Protein AF-A0A4Q5ABS6-F1 (afdb_monomer)

Secondary structure (DSSP, 8-state):
------------------B--------S--S----S-S-SEEEEEEEEEEEE-TTS-EEEEEEEEEEE---SS-EEEEEEEEEEETTTB----S-EEEETTT-PBPEE-SSPPPGGGS-HHHIIIIITTEEEEEE-SS-SSSPEE--TTTSPPPPPPTTSPPPEEEEEEEEEEEEES-BS--EEEEEE-

Nearest PDB structures (foldseek):
  7cxv-assembly1_B-2  TM=5.947E-01  e=3.940E+00  Saccharothrix mutabilis subsp. capreolus
  5nan-assembly1_B  TM=3.229E-01  e=3.729E+00  Homo sapiens
  7uwn-assembly1_F  TM=2.249E-01  e=1.727E+00  Homo sapiens

pLDDT: mean 77.0, std 21.54, range [27.59, 98.25]

Radius of gyration: 18.97 Å; Cα contacts (8 Å, |Δi|>4): 354; chains: 1; bounding box: 60×45×50 Å

Sequence (189 aa):
MGSQRTVRAIAVSLVITAVTAAAVLFLGFDRHAAGDGGAQVSYNTVDMRAQMLKNGDLRVTQTFDYRLRPRGTPWRQMFQQYTLSFDRVTNISDISIKDLTTGRVYTQDTTVHSPGGYGDYGWNSECAGRWYIADITRSQTAPEPYDAELDALTPTAVGEPKQTKDVEIGWNIPSTASASSMRFELSMT

Mean predicted aligned error: 10.12 Å

Structure (mmCIF, N/CA/C/O backbone):
data_AF-A0A4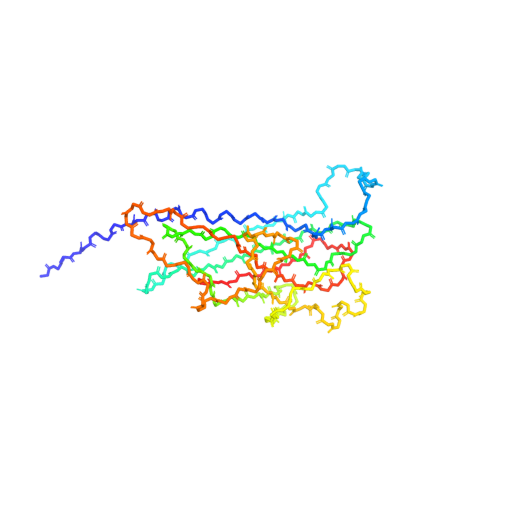Q5ABS6-F1
#
_entry.id   AF-A0A4Q5ABS6-F1
#
loop_
_atom_site.group_PDB
_atom_site.id
_atom_site.type_symbol
_atom_site.label_atom_id
_atom_site.label_alt_id
_atom_site.label_comp_id
_atom_site.label_asym_id
_atom_site.label_entity_id
_atom_site.label_seq_id
_atom_site.pdbx_PDB_ins_code
_atom_site.Cartn_x
_atom_site.Cartn_y
_atom_site.Cartn_z
_atom_site.occupancy
_atom_site.B_iso_or_equiv
_atom_site.auth_seq_id
_atom_site.auth_comp_id
_atom_site.auth_asym_id
_atom_site.auth_atom_id
_atom_site.pdbx_PDB_model_num
ATOM 1 N N . MET A 1 1 ? -41.768 -22.558 21.112 1.00 34.94 1 MET A N 1
ATOM 2 C CA . MET A 1 1 ? -41.162 -22.419 19.766 1.00 34.94 1 MET A CA 1
ATOM 3 C C . MET A 1 1 ? -41.658 -21.107 19.184 1.00 34.94 1 MET A C 1
ATOM 5 O O . MET A 1 1 ? -42.858 -20.932 19.146 1.00 34.94 1 MET A O 1
ATOM 9 N N . GLY A 1 2 ? -40.890 -20.105 18.790 1.00 33.16 2 GLY A N 1
ATOM 10 C CA . GLY A 1 2 ? -39.460 -19.843 18.771 1.00 33.16 2 GLY A CA 1
ATOM 11 C C . GLY A 1 2 ? -39.362 -18.410 18.241 1.00 33.16 2 GLY A C 1
ATOM 12 O O . GLY A 1 2 ? -39.814 -18.139 17.135 1.00 33.16 2 GLY A O 1
ATOM 13 N N . SER A 1 3 ? -38.887 -17.487 19.077 1.00 37.25 3 SER A N 1
ATOM 14 C CA . SER A 1 3 ? -38.702 -16.073 18.742 1.00 37.25 3 SER A CA 1
ATOM 15 C C . SER A 1 3 ? -37.699 -15.950 17.593 1.00 37.25 3 SER A C 1
ATOM 17 O O . SER A 1 3 ? -36.499 -16.132 17.801 1.00 37.25 3 SER A O 1
ATOM 19 N N . GLN A 1 4 ? -38.168 -15.668 16.376 1.00 35.34 4 GLN A N 1
ATOM 20 C CA . GLN A 1 4 ? -37.281 -15.182 15.325 1.00 35.34 4 GLN A CA 1
ATOM 21 C C . GLN A 1 4 ? -37.094 -13.687 15.531 1.00 35.34 4 GLN A C 1
ATOM 23 O O . GLN A 1 4 ? -37.881 -12.847 15.105 1.00 35.34 4 GLN A O 1
ATOM 28 N N . ARG A 1 5 ? -36.031 -13.404 16.281 1.00 34.03 5 ARG A N 1
ATOM 29 C CA . ARG A 1 5 ? -35.393 -12.105 16.420 1.00 34.03 5 ARG A CA 1
ATOM 30 C C . ARG A 1 5 ? -35.237 -11.473 15.040 1.00 34.03 5 ARG A C 1
ATOM 32 O O . ARG A 1 5 ? -34.406 -11.904 14.246 1.00 34.03 5 ARG A O 1
ATOM 39 N N . THR A 1 6 ? -36.006 -10.424 14.795 1.00 35.88 6 THR A N 1
ATOM 40 C CA . THR A 1 6 ? -35.745 -9.436 13.753 1.00 35.88 6 THR A CA 1
ATOM 41 C C . THR A 1 6 ? -34.386 -8.805 14.053 1.00 35.88 6 THR A C 1
ATOM 43 O O . THR A 1 6 ? -34.279 -7.874 14.851 1.00 35.88 6 THR A O 1
ATOM 46 N N . VAL A 1 7 ? -33.315 -9.360 13.485 1.00 37.38 7 VAL A N 1
ATOM 47 C CA . VAL A 1 7 ? -31.989 -8.743 13.540 1.00 37.38 7 VAL A CA 1
ATOM 48 C C . VAL A 1 7 ? -32.057 -7.523 12.634 1.00 37.38 7 VAL A C 1
ATOM 50 O O . VAL A 1 7 ? -32.110 -7.629 11.412 1.00 37.38 7 VAL A O 1
ATOM 53 N N . ARG A 1 8 ? -32.148 -6.355 13.270 1.00 29.75 8 ARG A N 1
ATOM 54 C CA . ARG A 1 8 ? -32.030 -5.048 12.632 1.00 29.75 8 ARG A CA 1
ATOM 55 C C . ARG A 1 8 ? -30.716 -5.024 11.852 1.00 29.75 8 ARG A C 1
ATOM 57 O O . ARG A 1 8 ? -29.648 -5.066 12.456 1.00 29.75 8 ARG A O 1
ATOM 64 N N . ALA A 1 9 ? -30.803 -4.962 10.528 1.00 30.25 9 ALA A N 1
ATOM 65 C CA . ALA A 1 9 ? -29.673 -4.610 9.686 1.00 30.25 9 ALA A CA 1
ATOM 66 C C . ALA A 1 9 ? -29.314 -3.151 9.994 1.00 30.25 9 ALA A C 1
ATOM 68 O O . ALA A 1 9 ? -29.968 -2.223 9.521 1.00 30.25 9 ALA A O 1
ATOM 69 N N . ILE A 1 10 ? -28.325 -2.944 10.862 1.00 37.56 10 ILE A N 1
ATOM 70 C CA . ILE A 1 10 ? -27.687 -1.641 11.006 1.00 37.56 10 ILE A CA 1
ATOM 71 C C . ILE A 1 10 ? -26.809 -1.495 9.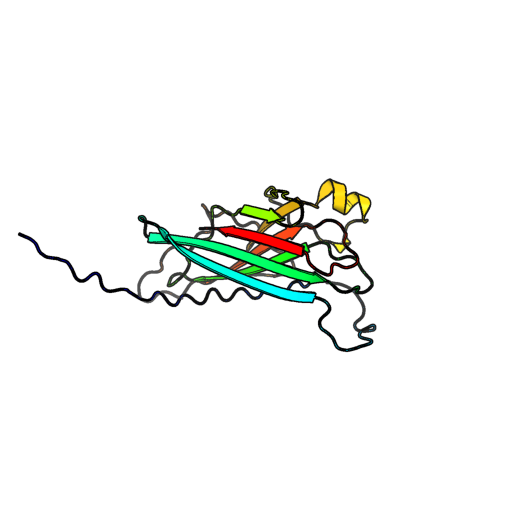768 1.00 37.56 10 ILE A C 1
ATOM 73 O O . ILE A 1 10 ? -25.782 -2.158 9.641 1.00 37.56 10 ILE A O 1
ATOM 77 N N . ALA A 1 11 ? -27.258 -0.671 8.823 1.00 32.31 11 ALA A N 1
ATOM 78 C CA . ALA A 1 11 ? -26.429 -0.206 7.727 1.00 32.31 11 ALA A CA 1
ATOM 79 C C . ALA A 1 11 ? -25.305 0.648 8.329 1.00 32.31 11 ALA A C 1
ATOM 81 O O . ALA A 1 11 ? -25.482 1.837 8.584 1.00 32.31 11 ALA A O 1
ATOM 82 N N . VAL A 1 12 ? -24.161 0.028 8.616 1.00 35.81 12 VAL A N 1
ATOM 83 C CA . VAL A 1 12 ? -22.932 0.755 8.930 1.00 35.81 12 VAL A CA 1
ATOM 84 C C . VAL A 1 12 ? -22.439 1.346 7.611 1.00 35.81 12 VAL A C 1
ATOM 86 O O . VAL A 1 12 ? -21.693 0.723 6.863 1.00 35.81 12 VAL A O 1
ATOM 89 N N . SER A 1 13 ? -22.922 2.541 7.277 1.00 33.06 13 SER A N 1
ATOM 90 C CA . SER A 1 13 ? -22.386 3.352 6.188 1.00 33.06 13 SER A CA 1
ATOM 91 C C . SER A 1 13 ? -21.067 3.970 6.650 1.00 33.06 13 SER A C 1
ATOM 93 O O . SER A 1 13 ? -21.015 5.141 7.028 1.00 33.06 13 SER A O 1
ATOM 95 N N . LEU A 1 14 ? -20.008 3.162 6.685 1.00 42.59 14 LEU A N 1
ATOM 96 C CA . LEU A 1 14 ? -18.651 3.650 6.888 1.00 42.59 14 LEU A CA 1
ATOM 97 C C . LEU A 1 14 ? -18.083 3.995 5.515 1.00 42.59 14 LEU A C 1
ATOM 99 O O . LEU A 1 14 ? -17.738 3.123 4.720 1.00 42.59 14 LEU A O 1
ATOM 103 N N . VAL A 1 15 ? -18.038 5.292 5.221 1.00 41.53 15 VAL A N 1
ATOM 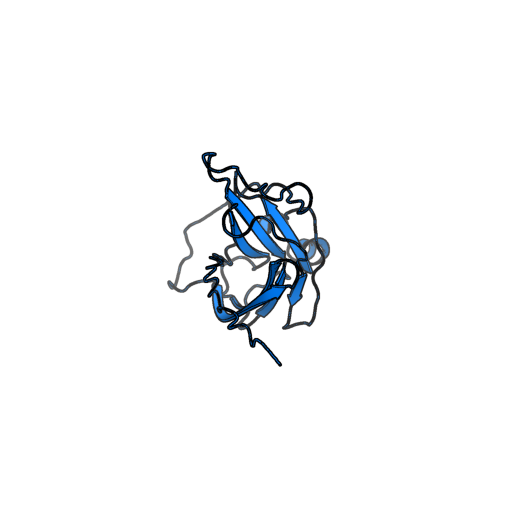104 C CA . VAL A 1 15 ? -17.227 5.799 4.118 1.00 41.53 15 VAL A CA 1
ATOM 105 C C . VAL A 1 15 ? -15.789 5.738 4.611 1.00 41.53 15 VAL A C 1
ATOM 107 O O . VAL A 1 15 ? -15.321 6.646 5.296 1.00 41.53 15 VAL A O 1
ATOM 110 N N . ILE A 1 16 ? -15.106 4.633 4.320 1.00 45.41 16 ILE A N 1
ATOM 111 C CA . ILE A 1 16 ? -13.650 4.647 4.283 1.00 45.41 16 ILE A CA 1
ATOM 112 C C . ILE A 1 16 ? -13.305 5.544 3.096 1.00 45.41 16 ILE A C 1
ATOM 114 O O . ILE A 1 16 ? -13.377 5.120 1.943 1.00 45.41 16 ILE A O 1
ATOM 118 N N . THR A 1 17 ? -13.028 6.819 3.365 1.00 39.69 17 THR A N 1
ATOM 119 C CA . THR A 1 17 ? -12.523 7.728 2.338 1.00 39.69 17 THR A CA 1
ATOM 120 C C . THR A 1 17 ? -11.061 7.377 2.113 1.00 39.69 17 THR A C 1
ATOM 122 O O . THR A 1 17 ? -10.170 7.998 2.679 1.00 39.69 17 THR A O 1
ATOM 125 N N . ALA A 1 18 ? -10.820 6.346 1.311 1.00 42.56 18 ALA A N 1
ATOM 126 C CA . ALA A 1 18 ? -9.502 6.085 0.771 1.00 42.56 18 ALA A CA 1
ATOM 127 C C . ALA A 1 18 ? -9.229 7.168 -0.281 1.00 42.56 18 ALA A C 1
ATOM 129 O O . ALA A 1 18 ? -9.785 7.134 -1.382 1.00 42.56 18 ALA A O 1
ATOM 130 N N . VAL A 1 19 ? -8.423 8.177 0.056 1.00 42.28 19 VAL A N 1
ATOM 131 C CA . VAL A 1 19 ? -7.893 9.083 -0.968 1.00 42.28 19 VAL A CA 1
ATOM 132 C C . VAL A 1 19 ? -6.809 8.306 -1.694 1.00 42.28 19 VAL A C 1
ATOM 134 O O . VAL A 1 19 ? -5.656 8.272 -1.271 1.00 42.28 19 VAL A O 1
ATOM 137 N N . THR A 1 20 ? -7.189 7.636 -2.781 1.00 39.53 20 THR A N 1
ATOM 138 C CA . THR A 1 20 ? -6.215 6.928 -3.605 1.00 39.53 20 THR A CA 1
ATOM 139 C C . THR A 1 20 ? -5.501 7.926 -4.494 1.00 39.53 20 THR A C 1
ATOM 141 O O . THR A 1 20 ? -5.872 8.177 -5.639 1.00 39.53 20 THR A O 1
ATOM 144 N N . ALA A 1 21 ? -4.463 8.533 -3.941 1.00 38.34 21 ALA A N 1
ATOM 145 C CA . ALA A 1 21 ? -3.477 9.231 -4.727 1.00 38.34 21 ALA A CA 1
ATOM 146 C C . ALA A 1 21 ? -2.368 8.227 -5.039 1.00 38.34 21 ALA A C 1
ATOM 148 O O . ALA A 1 21 ? -1.487 7.972 -4.232 1.00 38.34 21 ALA A O 1
ATOM 149 N N . ALA A 1 22 ? -2.364 7.661 -6.241 1.00 39.69 22 ALA A N 1
ATOM 150 C CA . ALA A 1 22 ? -1.119 7.134 -6.784 1.00 39.69 22 ALA A CA 1
ATOM 151 C C . ALA A 1 22 ? -0.240 8.328 -7.192 1.00 39.69 22 ALA A C 1
ATOM 153 O O . ALA A 1 22 ? -0.081 8.659 -8.362 1.00 39.69 22 ALA A O 1
ATOM 154 N N . ALA A 1 23 ? 0.259 9.058 -6.205 1.00 37.81 23 ALA A N 1
ATOM 155 C CA . ALA A 1 23 ? 1.061 10.245 -6.409 1.00 37.81 23 ALA A CA 1
ATOM 156 C C . ALA A 1 23 ? 2.341 10.054 -5.624 1.00 37.81 23 ALA A C 1
ATOM 158 O O . ALA A 1 23 ? 2.350 10.232 -4.419 1.00 37.81 23 ALA A O 1
ATOM 159 N N . VAL A 1 24 ? 3.433 9.702 -6.301 1.00 38.06 24 VAL A N 1
ATOM 160 C CA . VAL A 1 24 ? 4.759 9.804 -5.684 1.00 38.06 24 VAL A CA 1
ATOM 161 C C . VAL A 1 24 ? 4.865 11.171 -5.020 1.00 38.06 24 VAL A C 1
ATOM 163 O O . VAL A 1 24 ? 4.698 12.185 -5.703 1.00 38.06 24 VAL A O 1
ATOM 166 N N . LEU A 1 25 ? 5.125 11.172 -3.711 1.00 35.66 25 LEU A N 1
ATOM 167 C CA . LEU A 1 25 ? 5.588 12.329 -2.957 1.00 35.66 25 LEU 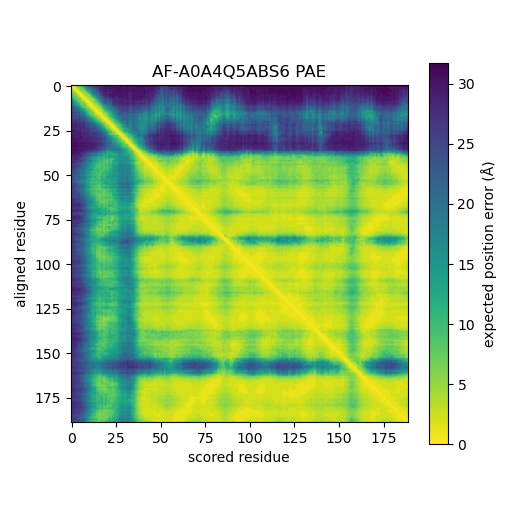A CA 1
ATOM 168 C C . LEU A 1 25 ? 6.897 12.804 -3.602 1.00 35.66 25 LEU A C 1
ATOM 170 O O . LEU A 1 25 ? 7.997 12.432 -3.206 1.00 35.66 25 LEU A O 1
ATOM 174 N N . PHE A 1 26 ? 6.777 13.588 -4.670 1.00 38.31 26 PHE A N 1
ATOM 175 C CA . PHE A 1 26 ? 7.873 14.353 -5.232 1.00 38.31 26 PHE A CA 1
ATOM 176 C C . PHE A 1 26 ? 8.010 15.617 -4.396 1.00 38.31 26 PHE A C 1
ATOM 178 O O . PHE A 1 26 ? 7.409 16.652 -4.679 1.00 38.31 26 PHE A O 1
ATOM 185 N N . LEU A 1 27 ? 8.837 15.535 -3.360 1.00 35.19 27 LEU A N 1
ATOM 186 C CA . LEU A 1 27 ? 9.559 16.706 -2.894 1.00 35.19 27 LEU A CA 1
ATOM 187 C C . LEU A 1 27 ? 10.775 16.886 -3.806 1.00 35.19 27 LEU A C 1
ATOM 189 O O . LEU A 1 27 ? 11.815 16.272 -3.588 1.00 35.19 27 LEU A O 1
ATOM 193 N N . GLY A 1 28 ? 10.628 17.708 -4.845 1.00 30.05 28 GLY A N 1
ATOM 194 C CA . GLY A 1 28 ? 11.762 18.196 -5.629 1.00 30.05 28 GLY A CA 1
ATOM 195 C C . GLY A 1 28 ? 11.538 18.211 -7.139 1.00 30.05 28 GLY A C 1
ATOM 196 O O . GLY A 1 28 ? 11.606 17.175 -7.786 1.00 30.05 28 GLY A O 1
ATOM 197 N N . PHE A 1 29 ? 11.402 19.434 -7.655 1.00 28.88 29 PHE A N 1
ATOM 198 C CA . PHE A 1 29 ? 11.649 19.895 -9.027 1.00 28.88 29 PHE A CA 1
ATOM 199 C C . PHE A 1 29 ? 10.562 19.745 -10.115 1.00 28.88 29 PHE A C 1
ATOM 201 O O . PHE A 1 29 ? 10.134 18.670 -10.515 1.00 28.88 29 PHE A O 1
ATOM 208 N N . ASP A 1 30 ? 10.202 20.939 -10.603 1.00 27.59 30 ASP A N 1
ATOM 209 C CA . ASP A 1 30 ? 9.643 21.345 -11.892 1.00 27.59 30 ASP A CA 1
ATOM 210 C C . ASP A 1 30 ? 8.215 20.953 -12.299 1.00 27.59 30 ASP A C 1
ATOM 212 O O . ASP A 1 30 ? 7.927 19.981 -12.993 1.00 27.59 30 ASP A O 1
ATOM 216 N N . ARG A 1 31 ? 7.323 21.912 -12.019 1.00 35.19 31 ARG A N 1
ATOM 217 C CA . ARG A 1 31 ? 6.006 22.157 -12.631 1.00 35.19 31 ARG A CA 1
ATOM 218 C C . ARG A 1 31 ? 6.070 22.480 -14.143 1.00 35.19 31 ARG A C 1
ATOM 220 O O . ARG A 1 31 ? 5.262 23.262 -14.641 1.00 35.19 31 ARG A O 1
ATOM 227 N N . HIS A 1 32 ? 6.992 21.888 -14.898 1.00 33.28 32 HIS A N 1
ATOM 228 C CA . HIS A 1 32 ? 7.217 22.217 -16.309 1.00 33.28 32 HIS A CA 1
ATOM 229 C C . HIS A 1 32 ? 7.340 20.975 -17.202 1.00 33.28 32 HIS A C 1
ATOM 231 O O . HIS A 1 32 ? 8.308 20.835 -17.933 1.00 33.28 32 HIS A O 1
ATOM 237 N N . ALA A 1 33 ? 6.345 20.081 -17.177 1.00 36.09 33 ALA A N 1
ATOM 238 C CA . ALA A 1 33 ? 6.083 19.138 -18.277 1.00 36.09 33 ALA A CA 1
ATOM 239 C C . ALA A 1 33 ? 4.679 18.502 -18.177 1.00 36.09 33 ALA A C 1
ATOM 241 O O . ALA A 1 33 ? 4.528 17.285 -18.235 1.00 36.09 33 ALA A O 1
ATOM 242 N N . ALA A 1 34 ? 3.628 19.309 -18.016 1.00 40.53 34 ALA A N 1
ATOM 243 C CA . ALA A 1 34 ? 2.260 18.860 -18.290 1.00 40.53 34 ALA A CA 1
ATOM 244 C C . ALA A 1 34 ? 1.887 19.265 -19.725 1.00 40.53 34 ALA A C 1
ATOM 246 O O . ALA A 1 34 ? 1.108 20.189 -19.944 1.00 40.53 34 ALA A O 1
ATOM 247 N N . GLY A 1 35 ? 2.516 18.613 -20.706 1.00 39.47 35 GLY A N 1
ATOM 248 C CA . GLY A 1 35 ? 2.003 18.566 -22.074 1.00 39.47 35 GLY A CA 1
ATOM 249 C C . GLY A 1 35 ? 0.938 17.472 -22.145 1.00 39.47 35 GLY A C 1
ATOM 250 O O . GLY A 1 35 ? 1.246 16.324 -21.840 1.00 39.47 35 GLY A O 1
ATOM 251 N N . ASP A 1 36 ? -0.286 17.859 -22.505 1.00 47.16 36 ASP A N 1
ATOM 252 C CA . ASP A 1 36 ? -1.543 17.091 -22.526 1.00 47.16 36 ASP A CA 1
ATOM 253 C C . ASP A 1 36 ? -2.139 16.731 -21.149 1.00 47.16 36 ASP A C 1
ATOM 255 O O . ASP A 1 36 ? -1.758 15.771 -20.483 1.00 47.16 36 ASP A O 1
ATOM 259 N N . GLY A 1 37 ? -3.140 17.523 -20.741 1.00 49.72 37 GLY A N 1
ATOM 260 C CA . GLY A 1 37 ? -3.793 17.563 -19.422 1.00 49.72 37 GLY A CA 1
ATOM 261 C C . GLY A 1 37 ? -4.632 16.346 -19.002 1.00 49.72 37 GLY A C 1
ATOM 262 O O . GLY A 1 37 ? -5.749 16.512 -18.519 1.00 49.72 37 GLY A O 1
ATOM 263 N N . GLY A 1 38 ? -4.117 15.126 -19.165 1.00 53.53 38 GLY A N 1
ATOM 264 C CA . GLY A 1 38 ? -4.693 13.905 -18.594 1.00 53.53 38 GLY A CA 1
ATOM 265 C C . GLY A 1 38 ? -4.032 13.504 -17.271 1.00 53.53 38 GLY A C 1
ATOM 266 O O . GLY A 1 38 ? -2.844 13.743 -17.065 1.00 53.53 38 GLY A O 1
ATOM 267 N N . ALA A 1 39 ? -4.781 12.839 -16.384 1.00 59.56 39 ALA A N 1
ATOM 268 C CA . ALA A 1 39 ? -4.214 12.266 -15.165 1.00 59.56 39 ALA A CA 1
ATOM 269 C C . ALA A 1 39 ? -3.115 11.241 -15.514 1.00 59.56 39 ALA A C 1
ATOM 271 O O . ALA A 1 39 ? -3.316 10.346 -16.341 1.00 59.56 39 ALA A O 1
ATOM 272 N N . GLN A 1 40 ? -1.938 11.388 -14.900 1.00 71.81 40 GLN A N 1
ATOM 273 C CA . GLN A 1 40 ? -0.790 10.502 -15.134 1.00 71.81 40 GLN A CA 1
ATOM 274 C C . GLN A 1 40 ? -1.015 9.102 -14.538 1.00 71.81 40 GLN A C 1
ATOM 276 O O . GLN A 1 40 ? -0.470 8.123 -15.042 1.00 71.81 40 GLN A O 1
ATOM 281 N N . VAL A 1 41 ? -1.876 9.000 -13.525 1.00 75.88 41 VAL A N 1
ATOM 282 C CA . VAL A 1 41 ? -2.423 7.749 -12.998 1.00 75.88 41 VAL A CA 1
ATOM 283 C C . VAL A 1 41 ? -3.946 7.775 -13.069 1.00 75.88 41 VAL A C 1
ATOM 285 O O . VAL A 1 41 ? -4.572 8.819 -12.904 1.00 75.88 41 VAL A O 1
ATOM 288 N N . SER A 1 42 ? -4.548 6.620 -13.318 1.00 77.88 42 SER A N 1
ATOM 289 C CA . SER A 1 42 ? -5.998 6.430 -13.299 1.00 77.88 42 SER A CA 1
ATOM 290 C C . SER A 1 42 ? -6.336 5.003 -12.877 1.00 77.88 42 SER A C 1
ATOM 292 O O . SER A 1 42 ? -5.467 4.131 -12.913 1.00 77.88 42 SER A O 1
ATOM 294 N N . TYR A 1 43 ? -7.590 4.764 -12.501 1.00 78.25 43 TYR A N 1
ATOM 295 C CA . TYR A 1 43 ? -8.111 3.425 -12.230 1.00 78.25 43 TYR A CA 1
ATOM 296 C C . TYR A 1 43 ? -8.928 2.960 -13.423 1.00 78.25 43 TYR A C 1
ATOM 298 O O . TYR A 1 43 ? -9.805 3.689 -13.887 1.00 78.25 43 TYR A O 1
ATOM 306 N N . ASN A 1 44 ? -8.670 1.744 -13.891 1.00 79.94 44 ASN A N 1
ATOM 307 C CA . ASN A 1 44 ? -9.604 1.057 -14.772 1.00 79.94 44 ASN A CA 1
ATOM 308 C C . ASN A 1 44 ? -10.812 0.577 -13.954 1.00 79.94 44 ASN A C 1
ATOM 310 O O . ASN A 1 44 ? -11.952 0.756 -14.376 1.00 79.94 44 ASN A O 1
ATOM 314 N N . THR A 1 45 ? -10.561 0.011 -12.767 1.00 79.50 45 THR A N 1
ATOM 315 C CA . THR A 1 45 ? -11.590 -0.464 -11.833 1.00 79.50 45 THR A CA 1
ATOM 316 C C . THR A 1 45 ? -11.138 -0.310 -10.381 1.00 79.50 45 THR A C 1
ATOM 318 O O . THR A 1 45 ? -9.947 -0.409 -10.072 1.00 79.50 45 THR A O 1
ATOM 321 N N . VAL A 1 46 ? -12.107 -0.121 -9.485 1.00 84.31 46 VAL A N 1
ATOM 322 C CA . VAL A 1 46 ? -11.929 -0.212 -8.032 1.00 84.31 46 VAL A CA 1
ATOM 323 C C . VAL A 1 46 ? -13.094 -1.019 -7.472 1.00 84.31 46 VAL A C 1
ATOM 325 O O . VAL A 1 46 ? -14.245 -0.624 -7.638 1.00 84.31 46 VAL A O 1
ATOM 328 N N . ASP A 1 47 ? -12.789 -2.131 -6.810 1.00 83.50 47 ASP A N 1
ATOM 329 C CA . ASP A 1 47 ? -13.764 -2.978 -6.125 1.00 83.50 47 ASP A CA 1
ATOM 330 C C . ASP A 1 47 ? -13.474 -2.976 -4.625 1.00 83.50 47 ASP A C 1
ATOM 332 O O . ASP A 1 47 ? -12.326 -3.128 -4.210 1.00 83.50 47 ASP A O 1
ATOM 336 N N . MET A 1 48 ? -14.508 -2.852 -3.794 1.00 84.75 48 MET A N 1
ATOM 337 C CA . MET A 1 48 ? -14.372 -2.914 -2.339 1.00 84.75 48 MET A CA 1
ATOM 338 C C . MET A 1 48 ? -15.385 -3.887 -1.750 1.00 84.75 48 MET A C 1
ATOM 340 O O . MET A 1 48 ? -16.570 -3.866 -2.084 1.00 84.75 48 MET A O 1
ATOM 344 N N . ARG A 1 49 ? -14.911 -4.727 -0.834 1.00 85.00 49 ARG A N 1
ATOM 345 C CA . ARG A 1 49 ? -15.724 -5.619 -0.011 1.00 85.00 49 ARG A CA 1
ATOM 346 C C . ARG A 1 49 ? -15.406 -5.349 1.449 1.00 85.00 49 ARG A C 1
ATOM 348 O O . ARG A 1 49 ? -14.241 -5.233 1.816 1.00 85.00 49 ARG A O 1
ATOM 355 N N . ALA A 1 50 ? -16.445 -5.265 2.265 1.00 86.06 50 ALA A N 1
ATOM 356 C CA . ALA A 1 50 ? -16.323 -5.090 3.701 1.00 86.06 50 ALA A CA 1
ATOM 357 C C . ALA A 1 50 ? -17.220 -6.111 4.403 1.00 86.06 50 ALA A C 1
ATOM 359 O O . ALA A 1 50 ? -18.372 -6.310 4.009 1.00 86.06 50 ALA A O 1
ATOM 360 N N . GLN A 1 51 ? -16.686 -6.769 5.426 1.00 85.56 51 GLN A N 1
ATOM 361 C CA . GLN A 1 51 ? -17.388 -7.781 6.200 1.00 85.56 51 GLN A CA 1
ATOM 362 C C . GLN A 1 51 ? -17.126 -7.578 7.688 1.00 85.56 51 GLN A C 1
ATOM 364 O O . GLN A 1 51 ? -15.985 -7.590 8.135 1.00 85.56 51 GLN A O 1
ATOM 369 N N . MET A 1 52 ? -18.201 -7.453 8.464 1.00 86.31 52 MET A N 1
ATOM 370 C CA . MET A 1 52 ? -18.111 -7.429 9.920 1.00 86.31 52 MET A CA 1
ATOM 371 C C . MET A 1 52 ? -17.803 -8.833 10.450 1.00 86.31 52 MET A C 1
ATOM 373 O O . MET A 1 52 ? -18.473 -9.811 10.101 1.00 86.31 52 MET A O 1
ATOM 377 N N . LEU A 1 53 ? -16.783 -8.924 11.291 1.00 86.69 53 LEU A N 1
ATOM 378 C CA . LEU A 1 53 ? -16.372 -10.127 11.991 1.00 86.69 53 LEU A CA 1
ATOM 379 C C . LEU A 1 53 ? -17.186 -10.302 13.280 1.00 86.69 53 LEU A C 1
ATOM 381 O O . LEU A 1 53 ? -17.837 -9.386 13.780 1.00 86.69 53 LEU A O 1
ATOM 385 N N . LYS A 1 54 ? -17.167 -11.515 13.842 1.00 86.06 54 LYS A N 1
ATOM 386 C CA . LYS A 1 54 ? -17.954 -11.848 15.046 1.00 86.06 54 LYS A CA 1
ATOM 387 C C . LYS A 1 54 ? -17.535 -11.054 16.286 1.00 86.06 54 LYS A C 1
ATOM 389 O O . LYS A 1 54 ? -18.346 -10.898 17.193 1.00 86.06 54 LYS A O 1
ATOM 394 N N . ASN A 1 55 ? -16.283 -10.611 16.333 1.00 83.81 55 ASN A N 1
ATOM 395 C CA . ASN A 1 55 ? -15.715 -9.807 17.412 1.00 83.81 55 ASN A CA 1
ATOM 396 C C . ASN A 1 55 ? -16.020 -8.303 17.269 1.00 83.81 55 ASN A C 1
ATOM 398 O O . ASN A 1 55 ? -15.696 -7.553 18.179 1.00 83.81 55 ASN A O 1
ATOM 402 N N . GLY A 1 56 ? -16.679 -7.881 16.183 1.00 82.69 56 GLY A N 1
ATOM 403 C CA . GLY A 1 56 ? -17.018 -6.481 15.919 1.00 82.69 56 GLY A CA 1
ATOM 404 C C . GLY A 1 56 ? -16.064 -5.768 14.960 1.00 82.69 56 GLY A C 1
ATOM 405 O O . GLY A 1 56 ? -16.421 -4.694 14.482 1.00 82.69 56 GLY A O 1
ATOM 406 N N . ASP A 1 57 ? -14.923 -6.375 14.623 1.00 86.12 57 ASP A N 1
ATOM 407 C CA . ASP A 1 57 ? -13.955 -5.804 13.681 1.00 86.12 57 ASP A CA 1
ATOM 408 C C . ASP A 1 57 ? -14.480 -5.845 12.241 1.00 86.12 57 ASP A C 1
ATOM 410 O O . ASP A 1 57 ? -15.397 -6.607 11.909 1.00 86.12 57 ASP A O 1
ATOM 414 N N . LEU A 1 58 ? -13.885 -5.048 11.353 1.00 86.31 58 LEU A N 1
ATOM 415 C CA . LEU A 1 58 ? -14.290 -4.963 9.956 1.00 86.31 58 LEU A CA 1
ATOM 416 C C . LEU A 1 58 ? -13.176 -5.467 9.041 1.00 86.31 58 LEU A C 1
ATOM 418 O O . LEU A 1 58 ? -12.230 -4.753 8.745 1.00 86.31 58 LEU A O 1
ATOM 422 N N . ARG A 1 59 ? -13.343 -6.659 8.468 1.00 89.31 59 ARG A N 1
ATOM 423 C CA . ARG A 1 59 ? -12.449 -7.111 7.402 1.00 89.31 59 ARG A CA 1
ATOM 424 C C . ARG A 1 59 ? -12.765 -6.352 6.121 1.00 89.31 59 ARG A C 1
ATOM 426 O O . ARG A 1 59 ? -13.873 -6.458 5.588 1.00 89.31 59 ARG A O 1
ATOM 433 N N . VAL A 1 60 ? -11.780 -5.636 5.595 1.00 89.06 60 VAL A N 1
ATOM 434 C CA . VAL A 1 60 ? -11.869 -4.915 4.325 1.00 89.06 60 VAL A CA 1
ATOM 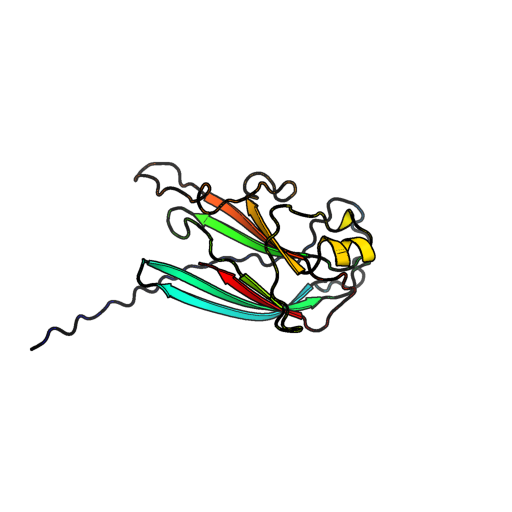435 C C . VAL A 1 60 ? -10.948 -5.575 3.305 1.00 89.06 60 VAL A C 1
ATOM 437 O O . VAL A 1 60 ? -9.805 -5.929 3.598 1.00 89.06 60 VAL A O 1
ATOM 440 N N . THR A 1 61 ? -11.449 -5.739 2.084 1.00 91.88 61 THR A N 1
ATOM 441 C CA . THR A 1 61 ? -10.674 -6.169 0.920 1.00 91.88 61 THR A CA 1
ATOM 442 C C . THR A 1 61 ? -10.976 -5.225 -0.235 1.00 91.88 61 THR A C 1
ATOM 444 O O . THR A 1 61 ? -12.123 -5.100 -0.664 1.00 91.88 61 THR A O 1
ATOM 447 N N . GLN A 1 62 ? -9.949 -4.553 -0.735 1.00 91.06 62 GLN A N 1
ATOM 448 C CA . GLN A 1 62 ? -10.016 -3.632 -1.860 1.00 91.06 62 GLN A CA 1
ATOM 449 C C . GLN A 1 62 ? -9.188 -4.193 -3.011 1.00 91.06 62 GLN A C 1
ATOM 451 O O . GLN A 1 62 ? -8.073 -4.668 -2.808 1.00 91.06 62 GLN A O 1
ATOM 456 N N . THR A 1 63 ? -9.725 -4.142 -4.223 1.00 93.25 63 THR A N 1
ATOM 457 C CA . THR A 1 63 ? -9.006 -4.483 -5.447 1.00 93.25 63 THR A CA 1
ATOM 458 C C . THR A 1 63 ? -8.923 -3.257 -6.341 1.00 93.25 63 THR A C 1
ATOM 460 O O . THR A 1 63 ? -9.942 -2.663 -6.687 1.00 93.25 63 THR A O 1
ATOM 463 N N . PHE A 1 64 ? -7.711 -2.901 -6.747 1.00 90.00 64 PHE A N 1
ATOM 464 C CA . PHE A 1 64 ? -7.436 -1.780 -7.641 1.00 90.00 64 PHE A CA 1
ATOM 465 C C . PHE A 1 64 ? -6.892 -2.311 -8.956 1.00 90.00 64 PHE A C 1
ATOM 467 O O . PHE A 1 64 ? -6.048 -3.203 -8.937 1.00 90.00 64 PHE A O 1
ATOM 474 N N . ASP A 1 65 ? -7.322 -1.748 -10.081 1.00 92.00 65 ASP A N 1
ATOM 475 C CA . ASP A 1 65 ? -6.642 -1.907 -11.366 1.00 92.00 65 ASP A CA 1
ATOM 476 C C . ASP A 1 65 ? -6.127 -0.551 -11.846 1.00 92.00 65 ASP A C 1
ATOM 478 O O . ASP A 1 65 ? -6.906 0.318 -12.242 1.00 92.00 65 ASP A O 1
ATOM 482 N N . TYR A 1 66 ? -4.812 -0.366 -11.786 1.00 89.38 66 TYR A N 1
ATOM 483 C CA . TYR A 1 66 ? -4.154 0.885 -12.132 1.00 89.38 66 TYR A CA 1
ATOM 484 C C . TYR A 1 66 ? -3.777 0.951 -13.605 1.00 89.38 66 TYR A C 1
ATOM 486 O O . TYR A 1 66 ? -3.183 0.034 -14.168 1.00 89.38 66 TYR A O 1
ATOM 494 N N . ARG A 1 67 ? -3.985 2.126 -14.189 1.00 88.69 67 ARG A N 1
ATOM 495 C CA . ARG A 1 67 ? -3.379 2.543 -15.446 1.00 88.69 67 ARG A CA 1
ATOM 496 C C . ARG A 1 67 ? -2.393 3.674 -15.180 1.00 88.69 67 ARG A C 1
ATOM 498 O O . ARG A 1 67 ? -2.780 4.758 -14.742 1.00 88.69 67 ARG A O 1
ATOM 505 N N . LEU A 1 68 ? -1.127 3.423 -15.494 1.00 89.31 68 LEU A N 1
ATOM 506 C CA . LEU A 1 68 ? 0.013 4.308 -15.276 1.00 89.31 68 LEU A CA 1
ATOM 507 C C . LEU A 1 68 ? 0.518 4.846 -16.619 1.00 89.31 68 LEU A C 1
ATOM 509 O O . LEU A 1 68 ? 0.909 4.072 -17.496 1.00 89.31 68 LEU A O 1
ATOM 513 N N . ARG A 1 69 ? 0.542 6.168 -16.793 1.00 87.00 69 ARG A N 1
ATOM 514 C CA . ARG A 1 69 ? 1.133 6.828 -17.968 1.00 87.00 69 ARG A CA 1
ATOM 515 C C . ARG A 1 69 ? 2.583 7.239 -17.695 1.00 87.00 69 ARG A C 1
ATOM 517 O O . ARG A 1 69 ? 2.924 7.505 -16.543 1.00 87.00 69 ARG A O 1
ATOM 524 N N . PRO A 1 70 ? 3.437 7.345 -18.727 1.00 86.25 70 PRO A N 1
ATOM 525 C CA . PRO A 1 70 ? 4.763 7.932 -18.569 1.00 86.25 70 PRO A CA 1
ATOM 526 C C . PRO A 1 70 ? 4.685 9.351 -17.991 1.00 86.25 70 PRO A C 1
ATOM 528 O O . PRO A 1 70 ? 3.797 10.123 -18.351 1.00 86.25 70 PRO A O 1
ATOM 531 N N . ARG A 1 71 ? 5.631 9.697 -17.113 1.00 83.56 71 ARG A N 1
ATOM 532 C CA . ARG A 1 71 ? 5.697 11.013 -16.447 1.00 83.56 71 ARG A CA 1
ATOM 533 C C . ARG A 1 71 ? 7.127 11.546 -16.271 1.00 83.56 71 ARG A C 1
ATOM 535 O O . ARG A 1 71 ? 7.418 12.243 -15.309 1.00 83.56 71 ARG A O 1
ATOM 542 N N . GLY A 1 72 ? 8.048 11.141 -17.145 1.00 85.31 72 GLY A N 1
ATOM 543 C CA . GLY A 1 72 ? 9.475 11.500 -17.077 1.00 85.31 72 GLY A CA 1
ATOM 544 C C . GLY A 1 72 ? 10.297 10.677 -16.076 1.00 85.31 72 GLY A C 1
ATOM 545 O O . GLY A 1 72 ? 11.464 10.406 -16.330 1.00 85.31 72 GLY A O 1
ATOM 546 N N . THR A 1 73 ? 9.678 10.188 -14.999 1.00 84.50 73 THR A N 1
ATOM 547 C CA . THR A 1 73 ? 10.298 9.264 -14.033 1.00 84.50 73 THR A CA 1
ATOM 548 C C . THR A 1 73 ? 9.457 8.002 -13.842 1.00 84.50 73 THR A C 1
ATOM 550 O O . THR A 1 73 ? 8.225 8.095 -13.907 1.00 84.50 73 THR A O 1
ATOM 553 N N . PRO A 1 74 ? 10.070 6.849 -13.526 1.00 89.19 74 PRO A N 1
ATOM 554 C CA . PRO A 1 74 ? 9.325 5.632 -13.240 1.00 89.19 74 PRO A CA 1
ATOM 555 C C . PRO A 1 74 ? 8.336 5.770 -12.074 1.00 89.19 74 PRO A C 1
ATOM 557 O O . PRO A 1 74 ? 8.508 6.548 -11.129 1.00 89.19 74 PRO A O 1
ATOM 560 N N . TRP A 1 75 ? 7.277 4.978 -12.144 1.00 90.31 75 TRP A N 1
ATOM 561 C CA . TRP A 1 75 ? 6.411 4.644 -11.026 1.00 90.31 75 TRP A CA 1
ATOM 562 C C . TRP A 1 75 ? 7.094 3.587 -10.174 1.00 90.31 75 TRP A C 1
ATOM 564 O O . TRP A 1 75 ? 7.677 2.638 -10.695 1.00 90.31 75 TRP A O 1
ATOM 574 N N . ARG A 1 76 ? 7.042 3.784 -8.864 1.00 92.75 76 ARG A N 1
ATOM 575 C CA . ARG A 1 76 ? 7.794 2.980 -7.900 1.00 92.75 76 ARG A CA 1
ATOM 576 C C . ARG A 1 76 ? 6.979 2.667 -6.653 1.00 92.75 76 ARG A C 1
ATOM 578 O O . ARG A 1 76 ? 7.160 1.608 -6.077 1.00 92.75 76 ARG A O 1
ATOM 585 N N . GLN A 1 77 ? 6.029 3.517 -6.279 1.00 90.94 77 GLN A N 1
ATOM 586 C CA . GLN A 1 77 ? 5.225 3.343 -5.075 1.00 90.94 77 GLN A CA 1
ATOM 587 C C . GLN A 1 77 ? 3.768 3.717 -5.334 1.00 90.94 77 GLN A C 1
ATOM 589 O O . GLN A 1 77 ? 3.484 4.633 -6.108 1.00 90.94 77 GLN A O 1
ATOM 594 N N . MET A 1 78 ? 2.882 2.995 -4.660 1.00 89.62 78 MET A N 1
ATOM 595 C CA . MET A 1 78 ? 1.442 3.213 -4.594 1.00 89.62 78 MET A CA 1
ATOM 596 C C . MET A 1 78 ? 1.054 3.293 -3.118 1.00 89.62 78 MET A C 1
ATOM 598 O O . MET A 1 78 ? 1.709 2.652 -2.298 1.00 89.62 78 MET A O 1
ATOM 602 N N . PHE A 1 79 ? 0.005 4.031 -2.769 1.00 87.50 79 PHE A N 1
ATOM 603 C CA . PHE A 1 79 ? -0.470 4.065 -1.390 1.00 87.50 79 PHE A CA 1
ATOM 604 C C . PHE A 1 79 ? -1.967 4.338 -1.282 1.00 87.50 79 PHE A C 1
ATOM 606 O O . PHE A 1 79 ? -2.626 4.753 -2.241 1.00 87.50 79 PHE A O 1
ATOM 613 N N . GLN A 1 80 ? -2.479 4.092 -0.080 1.00 85.00 80 GLN A N 1
ATOM 614 C CA . GLN A 1 80 ? -3.791 4.506 0.392 1.00 85.00 80 GLN A CA 1
ATOM 615 C C . GLN A 1 80 ? -3.650 5.223 1.723 1.00 85.00 80 GLN A C 1
ATOM 617 O O . GLN A 1 80 ? -2.935 4.746 2.601 1.00 85.00 80 GLN A O 1
ATOM 622 N N . GLN A 1 81 ? -4.370 6.326 1.881 1.00 85.75 81 GLN A N 1
ATOM 623 C CA . GLN A 1 81 ? -4.454 7.042 3.147 1.00 85.75 81 GLN A CA 1
ATOM 624 C C . GLN A 1 81 ? -5.819 6.817 3.791 1.00 85.75 81 GLN A C 1
ATOM 626 O O . GLN A 1 81 ? -6.846 6.782 3.105 1.00 85.75 81 GLN A O 1
ATOM 631 N N . TYR A 1 82 ? -5.810 6.674 5.110 1.00 82.81 82 TYR A N 1
ATOM 632 C CA . TYR A 1 82 ? -6.976 6.433 5.941 1.00 82.81 82 TYR A CA 1
ATOM 633 C C . TYR A 1 82 ? -6.958 7.378 7.134 1.00 82.81 82 TYR A C 1
ATOM 635 O O . TYR A 1 82 ? -5.932 7.531 7.786 1.00 82.81 82 TYR A O 1
ATOM 643 N N . THR A 1 83 ? -8.110 7.952 7.462 1.00 82.88 83 THR A N 1
ATOM 644 C CA . THR A 1 83 ? -8.290 8.679 8.721 1.00 82.88 83 THR A CA 1
ATOM 645 C C . THR A 1 83 ? -8.954 7.756 9.730 1.00 82.88 83 THR A C 1
ATOM 647 O O . THR A 1 83 ? -10.123 7.386 9.582 1.00 82.88 83 THR A O 1
ATOM 650 N N . LEU A 1 84 ? -8.206 7.399 10.766 1.00 82.44 84 LEU A N 1
ATOM 651 C CA . LEU A 1 84 ? -8.706 6.735 11.957 1.00 82.44 84 LEU A CA 1
ATOM 652 C C . LEU A 1 84 ? -9.442 7.753 12.821 1.00 82.44 84 LEU A C 1
ATOM 654 O O . LEU A 1 84 ? -8.993 8.888 13.006 1.00 82.44 84 LEU A O 1
ATOM 658 N N . SER A 1 85 ? -10.573 7.340 13.375 1.00 76.69 85 SER A N 1
ATOM 659 C CA . SER A 1 85 ? -11.338 8.133 14.327 1.00 76.69 85 SER A CA 1
ATOM 660 C C . SER A 1 85 ? -11.960 7.231 15.380 1.00 76.69 85 SER A C 1
ATOM 662 O O . SER A 1 85 ? -12.454 6.141 15.083 1.00 76.69 85 SER A O 1
ATOM 664 N N . PHE A 1 86 ? -11.986 7.714 16.621 1.00 69.75 86 PHE A N 1
ATOM 665 C CA . PHE A 1 86 ? -12.508 6.953 17.760 1.00 69.75 86 PHE A CA 1
ATOM 666 C C . PHE A 1 86 ? -13.974 6.492 17.590 1.00 69.75 86 PHE A C 1
ATOM 668 O O . PHE A 1 86 ? -14.389 5.514 18.201 1.00 69.75 86 PHE A O 1
ATOM 675 N N . ASP A 1 87 ? -14.771 7.202 16.784 1.00 65.94 87 ASP A N 1
ATOM 676 C CA . ASP A 1 87 ? -16.186 6.915 16.535 1.00 65.94 87 ASP A CA 1
ATOM 677 C C . ASP A 1 87 ? -16.429 5.990 15.332 1.00 65.94 87 ASP A C 1
ATOM 679 O O . ASP A 1 87 ? -17.586 5.693 15.023 1.00 65.94 87 ASP A O 1
ATOM 683 N N . ARG A 1 88 ? -15.373 5.553 14.627 1.00 68.31 88 ARG A N 1
ATOM 684 C CA . ARG A 1 88 ? -15.497 4.758 13.394 1.00 68.31 88 ARG A CA 1
ATOM 685 C C . ARG A 1 88 ? -14.463 3.642 13.288 1.00 68.31 88 ARG A C 1
ATOM 687 O O . ARG A 1 88 ? -14.837 2.478 13.328 1.00 68.31 88 ARG A O 1
ATOM 694 N N . VAL A 1 89 ? -13.193 4.001 13.112 1.00 74.62 89 VAL A N 1
ATOM 695 C CA . VAL A 1 89 ? -12.079 3.073 12.875 1.00 74.62 89 VAL A CA 1
ATOM 696 C C . VAL A 1 89 ? -10.968 3.464 13.831 1.00 74.62 89 VAL A C 1
ATOM 698 O O . VAL A 1 89 ? -10.345 4.508 13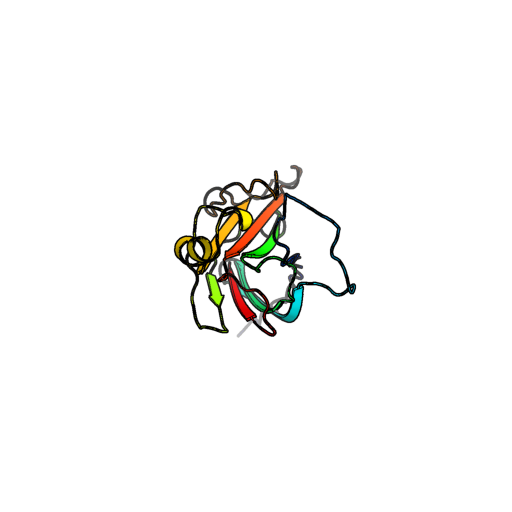.664 1.00 74.62 89 VAL A O 1
ATOM 701 N N . THR A 1 90 ? -10.762 2.657 14.866 1.00 80.94 90 THR A N 1
ATOM 702 C CA . THR A 1 90 ? -9.795 2.946 15.932 1.00 80.94 90 THR A CA 1
ATOM 703 C C . THR A 1 90 ? -8.401 2.413 15.624 1.00 80.94 90 THR A C 1
ATOM 705 O O . THR A 1 90 ? -7.433 2.890 16.209 1.00 80.94 90 THR A O 1
ATOM 708 N N . ASN A 1 91 ? -8.289 1.432 14.729 1.00 86.38 91 ASN A N 1
ATOM 709 C CA . ASN A 1 91 ? -7.042 0.762 14.388 1.00 86.38 91 ASN A CA 1
ATOM 710 C C . ASN A 1 91 ? -7.122 0.180 12.969 1.00 86.38 91 ASN A C 1
ATOM 712 O O . ASN A 1 91 ? -8.219 0.020 12.435 1.00 86.38 91 ASN A O 1
ATOM 716 N N . ILE A 1 92 ? -5.968 -0.145 12.391 1.00 88.25 92 ILE A N 1
ATOM 717 C CA . ILE A 1 92 ? -5.837 -0.966 11.186 1.00 88.25 92 ILE A CA 1
ATOM 718 C C . ILE A 1 92 ? -4.761 -2.015 11.455 1.00 88.25 92 ILE A C 1
ATOM 720 O O . ILE A 1 92 ? -3.644 -1.673 11.846 1.00 88.25 92 ILE A O 1
ATOM 724 N N . SER A 1 93 ? -5.079 -3.281 11.207 1.00 91.75 93 SER A N 1
ATOM 725 C CA . SER A 1 93 ? -4.163 -4.408 11.388 1.00 91.75 93 SER A CA 1
ATOM 726 C C . SER A 1 93 ? -4.345 -5.477 10.300 1.00 91.75 93 SER A C 1
ATOM 728 O O . SER A 1 93 ? -5.061 -5.279 9.313 1.00 91.75 93 SER A O 1
ATOM 730 N N . ASP A 1 94 ? -3.629 -6.602 10.432 1.00 94.31 94 ASP A N 1
ATOM 731 C CA . ASP A 1 94 ? -3.723 -7.774 9.545 1.00 94.31 94 ASP A CA 1
ATOM 732 C C . ASP A 1 94 ? -3.658 -7.431 8.046 1.00 94.31 94 ASP A C 1
ATOM 734 O O . ASP A 1 94 ? -4.431 -7.948 7.221 1.00 94.31 94 ASP A O 1
ATOM 738 N N . ILE A 1 95 ? -2.742 -6.519 7.713 1.00 95.75 95 ILE A N 1
ATOM 739 C CA . ILE A 1 95 ? -2.585 -5.954 6.378 1.00 95.75 95 ILE A CA 1
ATOM 740 C C . ILE A 1 95 ? -1.877 -6.961 5.470 1.00 95.75 95 ILE A C 1
ATOM 742 O O . ILE A 1 95 ? -0.832 -7.523 5.801 1.00 95.75 95 ILE A O 1
ATOM 746 N N . SER A 1 96 ? -2.425 -7.155 4.277 1.00 97.56 96 SER A N 1
ATOM 747 C CA . SER A 1 96 ? -1.806 -7.937 3.215 1.00 97.56 96 SER A CA 1
ATOM 748 C C . SER A 1 96 ? -1.965 -7.233 1.876 1.00 97.56 96 SER A C 1
ATOM 750 O O . SER A 1 96 ? -3.080 -6.860 1.506 1.00 97.56 96 SER A O 1
ATOM 752 N N . ILE A 1 97 ? -0.867 -7.131 1.128 1.00 97.94 97 ILE A N 1
ATOM 753 C CA . ILE A 1 97 ? -0.854 -6.637 -0.249 1.00 97.94 97 ILE A CA 1
ATOM 754 C C . ILE A 1 97 ? -0.468 -7.778 -1.190 1.00 97.94 97 ILE A C 1
ATOM 756 O O . ILE A 1 97 ? 0.541 -8.463 -0.983 1.00 97.94 97 ILE A O 1
ATOM 760 N N . LYS A 1 98 ? -1.246 -7.959 -2.256 1.00 98.25 98 LYS A N 1
ATOM 761 C CA . LYS A 1 98 ? -0.965 -8.929 -3.315 1.00 98.25 98 LYS A CA 1
ATOM 762 C C . LYS A 1 98 ? -1.084 -8.283 -4.685 1.00 98.25 98 LYS A C 1
ATOM 764 O O . LYS A 1 98 ? -2.104 -7.683 -5.006 1.00 98.25 98 LYS A O 1
ATOM 769 N N . ASP A 1 99 ? -0.068 -8.463 -5.515 1.00 97.50 99 ASP A N 1
ATOM 770 C CA . ASP A 1 99 ? -0.158 -8.190 -6.944 1.00 97.50 99 ASP A CA 1
ATOM 771 C C . ASP A 1 99 ? -0.924 -9.336 -7.612 1.00 97.50 99 ASP A C 1
ATOM 773 O O . ASP A 1 99 ? -0.463 -10.477 -7.668 1.00 97.50 99 ASP A O 1
ATOM 777 N N . LEU A 1 100 ? -2.122 -9.042 -8.103 1.00 97.62 100 LEU A N 1
ATOM 778 C CA . LEU A 1 100 ? -2.974 -9.994 -8.812 1.00 97.62 100 LEU A CA 1
ATOM 779 C C . LEU A 1 100 ? -2.534 -10.201 -10.267 1.00 97.62 100 LEU A C 1
ATOM 781 O O . LEU A 1 100 ? -2.953 -11.171 -10.893 1.00 97.62 100 LEU A O 1
ATOM 785 N N . THR A 1 101 ? -1.701 -9.310 -10.803 1.00 94.69 101 THR A N 1
ATOM 786 C CA . THR A 1 101 ? -1.126 -9.400 -12.153 1.00 94.69 101 THR A CA 1
ATOM 787 C C . THR A 1 101 ? -0.031 -10.458 -12.202 1.00 94.69 101 THR A C 1
ATOM 789 O O . THR A 1 101 ? 0.019 -11.254 -13.134 1.00 94.69 101 THR A O 1
ATOM 792 N N . THR A 1 102 ? 0.843 -10.475 -11.190 1.00 95.44 102 THR A N 1
ATOM 793 C CA . THR A 1 102 ? 1.993 -11.397 -11.115 1.00 95.44 102 THR A CA 1
ATOM 794 C C . THR A 1 102 ? 1.800 -12.543 -10.122 1.00 95.44 102 THR A C 1
ATOM 796 O O . THR A 1 102 ? 2.533 -13.527 -10.164 1.00 95.44 102 THR A O 1
ATOM 799 N N . GLY A 1 103 ? 0.828 -12.432 -9.214 1.00 96.88 103 GLY A N 1
ATOM 800 C CA . GLY A 1 103 ? 0.610 -13.368 -8.110 1.00 96.88 103 GLY A CA 1
ATOM 801 C C . GLY A 1 103 ? 1.503 -13.124 -6.888 1.00 96.88 103 GLY A C 1
ATOM 802 O O . GLY A 1 103 ? 1.379 -13.856 -5.904 1.00 96.88 103 GLY A O 1
ATOM 803 N N . ARG A 1 104 ? 2.387 -12.115 -6.918 1.00 97.06 104 ARG A N 1
ATOM 804 C CA . ARG A 1 104 ? 3.338 -11.824 -5.837 1.00 97.06 104 ARG A CA 1
ATOM 805 C C . ARG A 1 104 ? 2.624 -11.316 -4.585 1.00 97.06 104 ARG A C 1
ATOM 807 O O . ARG A 1 104 ? 1.873 -10.346 -4.639 1.00 97.06 104 ARG A O 1
ATOM 814 N N . VAL A 1 105 ? 2.926 -11.926 -3.443 1.00 97.94 105 VAL A N 1
ATOM 815 C CA . VAL A 1 105 ? 2.561 -11.399 -2.120 1.00 97.94 105 VAL A CA 1
ATOM 816 C C . VAL A 1 105 ? 3.687 -10.496 -1.635 1.00 97.94 105 VAL A C 1
ATOM 818 O O . VAL A 1 105 ? 4.861 -10.853 -1.746 1.00 97.94 105 VAL A O 1
ATOM 821 N N . TYR A 1 106 ? 3.331 -9.315 -1.146 1.00 98.06 106 TYR A N 1
ATOM 822 C CA . TYR A 1 106 ? 4.292 -8.333 -0.666 1.00 98.06 106 TYR A CA 1
ATOM 823 C C . TYR A 1 106 ? 4.572 -8.555 0.819 1.00 98.06 106 TYR A C 1
ATOM 825 O O . TYR A 1 106 ? 3.686 -8.947 1.579 1.00 98.06 106 TYR A O 1
ATOM 833 N N . THR A 1 107 ? 5.796 -8.263 1.242 1.00 97.88 107 THR A N 1
ATOM 834 C CA . THR A 1 107 ? 6.225 -8.389 2.641 1.00 97.88 107 THR A CA 1
ATOM 835 C C . THR A 1 107 ? 6.244 -7.034 3.331 1.00 97.88 107 THR A C 1
ATOM 837 O O . THR A 1 107 ? 6.575 -6.036 2.694 1.00 97.88 107 THR A O 1
ATOM 840 N N . GLN A 1 108 ? 5.931 -6.990 4.624 1.00 96.38 108 GLN A N 1
ATOM 841 C CA . GLN A 1 108 ? 6.020 -5.745 5.381 1.00 96.38 108 GLN A CA 1
ATOM 842 C C . GLN A 1 108 ? 7.476 -5.275 5.488 1.00 96.38 108 GLN A C 1
ATOM 844 O O . GLN A 1 108 ? 8.385 -6.084 5.679 1.00 96.38 108 GLN A O 1
ATOM 849 N N . ASP A 1 109 ? 7.674 -3.969 5.391 1.00 93.50 109 ASP A N 1
ATOM 850 C CA . ASP A 1 109 ? 8.878 -3.250 5.768 1.00 93.50 109 ASP A CA 1
ATOM 851 C C . ASP A 1 109 ? 8.505 -2.187 6.803 1.00 93.50 109 ASP A C 1
ATOM 853 O O . ASP A 1 109 ? 7.452 -1.553 6.712 1.00 93.50 109 ASP A O 1
ATOM 857 N N . THR A 1 110 ? 9.361 -2.007 7.802 1.00 87.50 110 THR A N 1
ATOM 858 C CA . THR A 1 110 ? 9.187 -0.995 8.849 1.00 87.50 110 THR A CA 1
ATOM 859 C C . THR A 1 110 ? 9.775 0.355 8.444 1.00 87.50 110 THR A C 1
ATOM 861 O O . THR A 1 110 ? 9.646 1.326 9.185 1.00 87.50 110 THR A O 1
ATOM 864 N N . THR A 1 111 ? 10.436 0.427 7.285 1.00 86.81 111 THR A N 1
ATOM 865 C CA . THR A 1 111 ? 11.047 1.645 6.756 1.00 86.81 111 THR A CA 1
ATOM 866 C C . THR A 1 111 ? 10.286 2.151 5.537 1.00 86.81 111 THR A C 1
ATOM 868 O O . THR A 1 111 ? 10.075 1.428 4.560 1.00 86.81 111 THR A O 1
ATOM 871 N N . VAL A 1 112 ? 9.930 3.437 5.549 1.00 87.19 112 VAL A N 1
ATOM 872 C CA . VAL A 1 112 ? 9.414 4.110 4.354 1.00 87.19 112 VAL A CA 1
ATOM 873 C C . VAL A 1 112 ? 10.585 4.536 3.472 1.00 87.19 112 VAL A C 1
ATOM 875 O O . VAL A 1 112 ? 11.407 5.368 3.852 1.00 87.19 112 VAL A O 1
ATOM 878 N N . HIS A 1 113 ? 10.661 3.969 2.269 1.00 87.31 113 HIS A N 1
ATOM 879 C CA . HIS A 1 113 ? 11.715 4.278 1.305 1.00 87.31 113 HIS A CA 1
ATOM 880 C C . HIS A 1 113 ? 11.282 5.389 0.351 1.00 87.31 113 HIS A C 1
ATOM 882 O O . HIS A 1 113 ? 10.258 5.273 -0.321 1.00 87.31 113 HIS A O 1
ATOM 888 N N . SER A 1 114 ? 12.104 6.435 0.227 1.00 85.75 114 SER A N 1
ATOM 889 C CA . SER A 1 114 ? 11.881 7.494 -0.760 1.00 85.75 114 SER A CA 1
ATOM 890 C C . SER A 1 114 ? 12.187 6.987 -2.176 1.00 85.75 114 SER A C 1
ATOM 892 O O . SER A 1 114 ? 13.340 6.636 -2.452 1.00 85.75 114 SER A O 1
ATOM 894 N N . PRO A 1 115 ? 11.218 6.996 -3.115 1.00 82.69 115 PRO A N 1
ATOM 895 C CA . PRO A 1 115 ? 11.438 6.507 -4.474 1.00 82.69 115 PRO A CA 1
ATOM 896 C C . PRO A 1 115 ? 12.574 7.201 -5.224 1.00 82.69 115 PRO A C 1
ATOM 898 O O . PRO A 1 115 ? 13.199 6.572 -6.072 1.00 82.69 115 PRO A O 1
ATOM 901 N N . GLY A 1 116 ? 12.848 8.476 -4.934 1.00 81.75 116 GLY A N 1
ATOM 902 C CA . GLY A 1 116 ? 13.906 9.251 -5.590 1.00 81.75 116 GLY A CA 1
ATOM 903 C C . GLY A 1 116 ? 15.325 8.923 -5.114 1.00 81.75 116 GLY A C 1
ATOM 904 O O . GLY A 1 116 ? 16.279 9.246 -5.813 1.00 81.75 116 GLY A O 1
ATOM 905 N N . GLY A 1 117 ? 15.476 8.256 -3.964 1.00 84.75 117 GLY A N 1
ATOM 906 C CA . GLY A 1 117 ? 16.781 7.932 -3.372 1.00 84.75 117 GLY A CA 1
ATOM 907 C C . GLY A 1 117 ? 17.524 6.771 -4.042 1.00 84.75 117 GLY A C 1
ATOM 908 O O . GLY A 1 117 ? 18.645 6.462 -3.652 1.00 84.75 117 GLY A O 1
ATOM 909 N N . TYR A 1 118 ? 16.913 6.128 -5.041 1.00 88.31 118 TYR A N 1
ATOM 910 C CA . TYR A 1 118 ? 17.410 4.898 -5.652 1.00 88.31 118 TYR A CA 1
ATOM 911 C C . TYR A 1 118 ? 17.462 4.996 -7.182 1.00 88.31 118 TYR A C 1
ATOM 913 O O . TYR A 1 118 ? 16.579 5.570 -7.829 1.00 88.31 118 TYR A O 1
ATOM 921 N N . GLY A 1 119 ? 18.468 4.356 -7.781 1.00 91.25 119 GLY A N 1
ATOM 922 C CA . GLY A 1 119 ? 18.420 3.967 -9.193 1.00 91.25 119 GLY A CA 1
ATOM 923 C C . GLY A 1 119 ? 17.455 2.794 -9.416 1.00 91.25 119 GLY A C 1
ATOM 924 O O . GLY A 1 119 ? 17.063 2.127 -8.461 1.00 91.25 119 GLY A O 1
ATOM 925 N N . ASP A 1 120 ? 17.097 2.504 -10.670 1.00 92.12 120 ASP A N 1
ATOM 926 C CA . ASP A 1 120 ? 16.139 1.429 -10.995 1.00 92.12 120 ASP A CA 1
ATOM 927 C C . ASP A 1 120 ? 16.554 0.066 -10.434 1.00 92.12 120 ASP A C 1
ATOM 929 O O . ASP A 1 120 ? 15.730 -0.644 -9.861 1.00 92.12 120 ASP A O 1
ATOM 933 N N . TYR A 1 121 ? 17.836 -0.282 -10.571 1.00 95.81 121 TYR A N 1
ATOM 934 C CA . TYR A 1 121 ? 18.373 -1.537 -10.053 1.00 95.81 121 TYR 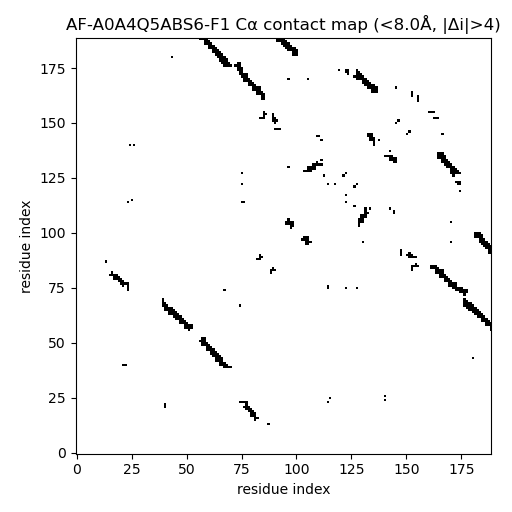A CA 1
ATOM 935 C C . TYR A 1 121 ? 18.241 -1.620 -8.528 1.00 95.81 121 TYR A C 1
ATOM 937 O O . TYR A 1 121 ? 17.626 -2.560 -8.033 1.00 95.81 121 TYR A O 1
ATOM 945 N N . GLY A 1 122 ? 18.740 -0.608 -7.805 1.00 95.06 122 GLY A N 1
ATOM 946 C CA . GLY A 1 122 ? 18.688 -0.570 -6.339 1.00 95.06 122 GLY A CA 1
ATOM 947 C C . GLY A 1 122 ? 17.254 -0.586 -5.810 1.00 95.06 122 GLY A C 1
ATOM 948 O O . GLY A 1 122 ? 16.936 -1.356 -4.911 1.00 95.06 122 GLY A O 1
ATOM 949 N N . TRP A 1 123 ? 16.350 0.175 -6.437 1.00 95.56 123 TRP A N 1
ATOM 950 C CA . TRP A 1 123 ? 14.930 0.158 -6.084 1.00 95.56 123 TRP A CA 1
ATOM 951 C C . TRP A 1 123 ? 14.321 -1.240 -6.231 1.00 95.56 123 TRP A C 1
ATOM 953 O O . TRP A 1 123 ? 13.634 -1.730 -5.334 1.00 95.56 123 TRP A O 1
ATOM 963 N N . ASN A 1 124 ? 14.576 -1.894 -7.366 1.00 95.69 124 ASN A N 1
ATOM 964 C CA . ASN A 1 124 ? 14.010 -3.205 -7.664 1.00 95.69 124 ASN A CA 1
ATOM 965 C C . ASN A 1 124 ? 14.535 -4.302 -6.733 1.00 95.69 124 ASN A C 1
ATOM 967 O O . ASN A 1 124 ? 13.777 -5.214 -6.404 1.00 95.69 124 ASN A O 1
ATOM 971 N N . SER A 1 125 ? 15.804 -4.233 -6.323 1.00 95.69 125 SER A N 1
ATOM 972 C CA . SER A 1 125 ? 16.408 -5.229 -5.436 1.00 95.69 125 SER A CA 1
ATOM 973 C C . SER A 1 125 ? 16.097 -4.993 -3.961 1.00 95.69 125 SER A C 1
ATOM 975 O O . SER A 1 125 ? 15.922 -5.957 -3.220 1.00 95.69 125 SER A O 1
ATOM 977 N N . GLU A 1 126 ? 16.045 -3.736 -3.522 1.00 94.44 126 GLU A N 1
ATOM 978 C CA . GLU A 1 126 ? 15.959 -3.400 -2.098 1.00 94.44 126 GLU A CA 1
ATOM 979 C C . GLU A 1 126 ? 14.529 -3.090 -1.661 1.00 94.44 126 GLU A C 1
ATOM 981 O O . GLU A 1 126 ? 14.102 -3.560 -0.608 1.00 94.44 126 GLU A O 1
ATOM 986 N N . CYS A 1 127 ? 13.765 -2.358 -2.476 1.00 94.56 127 CYS A N 1
ATOM 987 C CA . CYS A 1 127 ? 12.489 -1.773 -2.064 1.00 94.56 127 CYS A CA 1
ATOM 988 C C . CYS A 1 127 ? 11.268 -2.483 -2.668 1.00 94.56 127 CYS A C 1
ATOM 990 O O . CYS A 1 127 ? 10.234 -2.580 -2.007 1.00 94.56 127 CYS A O 1
ATOM 992 N N . ALA A 1 128 ? 11.344 -2.952 -3.917 1.00 96.12 128 ALA A N 1
ATOM 993 C CA . ALA A 1 128 ? 10.183 -3.470 -4.642 1.00 96.12 128 ALA A CA 1
ATOM 994 C C . ALA A 1 128 ? 9.645 -4.805 -4.086 1.00 96.12 128 ALA A C 1
ATOM 996 O O . ALA A 1 128 ? 10.379 -5.759 -3.814 1.00 96.12 128 ALA A O 1
ATOM 997 N N . GLY A 1 129 ? 8.318 -4.911 -4.015 1.00 97.31 129 GLY A N 1
ATOM 998 C CA . GLY A 1 129 ? 7.595 -6.036 -3.420 1.00 97.31 129 GLY A CA 1
ATOM 999 C C . GLY A 1 129 ? 7.469 -5.972 -1.905 1.00 97.31 129 GLY A C 1
ATOM 1000 O O . GLY A 1 129 ? 7.221 -6.998 -1.274 1.00 97.31 129 GLY A O 1
ATOM 1001 N N . ARG A 1 130 ? 7.656 -4.781 -1.340 1.00 97.44 130 ARG A N 1
ATOM 1002 C CA . ARG A 1 130 ? 7.481 -4.500 0.079 1.00 97.44 130 ARG A CA 1
ATOM 1003 C C . ARG A 1 130 ? 6.319 -3.542 0.297 1.00 97.44 130 ARG A C 1
ATOM 1005 O O . ARG A 1 130 ? 6.036 -2.726 -0.583 1.00 97.44 130 ARG A O 1
ATOM 1012 N N . TRP A 1 131 ? 5.656 -3.636 1.438 1.00 96.94 131 TRP A N 1
ATOM 1013 C CA . TRP A 1 131 ? 4.611 -2.706 1.866 1.00 96.94 131 TRP A CA 1
ATOM 1014 C C . TRP A 1 131 ? 4.920 -2.154 3.258 1.00 96.94 131 TRP A C 1
ATOM 1016 O O . TRP A 1 131 ? 5.659 -2.781 4.002 1.00 96.94 131 TRP A O 1
ATOM 1026 N N . TYR A 1 132 ? 4.370 -1.000 3.614 1.00 94.69 132 TYR A N 1
ATOM 1027 C CA . TYR A 1 132 ? 4.488 -0.412 4.950 1.00 94.69 132 TYR A CA 1
ATOM 1028 C C . TYR A 1 132 ? 3.149 0.170 5.401 1.00 94.69 132 TYR A C 1
ATOM 1030 O O . TYR A 1 132 ? 2.263 0.418 4.579 1.00 94.69 132 TYR A O 1
ATOM 1038 N N . ILE A 1 133 ? 3.031 0.410 6.705 1.00 94.25 133 ILE A N 1
ATOM 1039 C CA . ILE A 1 133 ? 2.031 1.302 7.291 1.00 94.25 133 ILE A CA 1
ATOM 1040 C C . ILE A 1 133 ? 2.756 2.362 8.124 1.00 94.25 133 ILE A C 1
ATOM 1042 O O . ILE A 1 133 ? 3.744 2.048 8.788 1.00 94.25 133 ILE A O 1
ATOM 1046 N N . ALA A 1 134 ? 2.302 3.609 8.048 1.00 92.44 134 ALA A N 1
ATOM 1047 C CA . ALA A 1 134 ? 2.909 4.726 8.760 1.00 92.44 134 ALA A CA 1
ATOM 1048 C C . ALA A 1 134 ? 1.871 5.740 9.250 1.00 92.44 134 ALA A C 1
ATOM 1050 O O . ALA A 1 134 ? 0.838 5.932 8.609 1.00 92.44 134 ALA A O 1
ATOM 1051 N N . ASP A 1 135 ? 2.179 6.412 10.358 1.00 91.06 135 ASP A N 1
ATOM 1052 C CA . ASP A 1 135 ? 1.446 7.574 10.850 1.00 91.06 135 ASP A CA 1
ATOM 1053 C C . ASP A 1 135 ? 1.923 8.823 10.096 1.00 91.06 135 ASP A C 1
ATOM 1055 O O . ASP A 1 135 ? 3.102 9.184 10.112 1.00 91.06 135 ASP A O 1
ATOM 1059 N N . ILE A 1 136 ? 0.993 9.482 9.411 1.00 87.75 136 ILE A N 1
ATOM 1060 C CA . ILE A 1 136 ? 1.229 10.701 8.629 1.00 87.75 136 ILE A CA 1
ATOM 1061 C C . ILE A 1 136 ? 0.510 11.917 9.221 1.00 87.75 136 ILE A C 1
ATOM 1063 O O . ILE A 1 136 ? 0.504 12.985 8.607 1.00 87.75 136 ILE A O 1
ATOM 1067 N N . THR A 1 137 ? -0.056 11.793 10.425 1.00 85.56 137 THR A N 1
ATOM 1068 C CA . THR A 1 137 ? -0.836 12.845 11.099 1.00 85.56 137 THR A CA 1
ATOM 1069 C C . THR A 1 137 ? -0.045 14.141 11.232 1.00 85.56 137 THR A C 1
ATOM 1071 O O . THR A 1 137 ? -0.582 15.235 11.062 1.00 85.56 137 THR A O 1
ATOM 1074 N N . ARG A 1 138 ? 1.254 14.035 11.540 1.00 84.94 138 ARG A N 1
ATOM 1075 C CA . ARG A 1 138 ? 2.143 15.199 11.663 1.00 84.94 138 ARG A CA 1
ATOM 1076 C C . ARG A 1 138 ? 2.703 15.659 10.326 1.00 84.94 138 ARG A C 1
ATOM 1078 O O . ARG A 1 138 ? 2.894 16.858 10.131 1.00 84.94 138 ARG A O 1
ATOM 1085 N N . SER A 1 139 ? 3.022 14.720 9.438 1.00 77.94 139 SER A N 1
ATOM 1086 C CA . SER A 1 139 ? 3.623 15.017 8.143 1.00 77.94 139 SER A CA 1
ATOM 1087 C C . SER A 1 139 ? 3.503 13.848 7.170 1.00 77.94 139 SER A C 1
ATOM 1089 O O . SER A 1 139 ? 3.972 12.749 7.445 1.00 77.94 139 SER A O 1
ATOM 1091 N N . GLN A 1 140 ? 3.008 14.129 5.964 1.00 78.00 140 GLN A N 1
ATOM 1092 C CA . GLN A 1 140 ? 3.050 13.180 4.844 1.00 78.00 140 GLN A CA 1
ATOM 1093 C C . GLN A 1 140 ? 4.469 12.977 4.296 1.00 78.00 140 GLN A C 1
ATOM 1095 O O . GLN A 1 140 ? 4.747 11.994 3.624 1.00 78.00 140 GLN A O 1
ATOM 1100 N N . THR A 1 141 ? 5.382 13.919 4.543 1.00 75.50 141 THR A N 1
ATOM 1101 C CA . THR A 1 141 ? 6.747 13.884 3.994 1.00 75.50 141 THR A CA 1
ATOM 1102 C C . THR A 1 141 ? 7.760 13.271 4.953 1.00 75.50 141 THR A C 1
ATOM 1104 O O . THR A 1 141 ? 8.890 12.992 4.556 1.00 75.50 141 THR A O 1
ATOM 1107 N N . ALA A 1 142 ? 7.357 13.071 6.206 1.00 78.62 142 ALA A N 1
ATOM 1108 C CA . ALA A 1 142 ? 8.138 12.419 7.244 1.00 78.62 142 ALA A CA 1
ATOM 1109 C C . ALA A 1 142 ? 7.230 11.445 8.016 1.00 78.62 142 ALA A C 1
ATOM 1111 O O . ALA A 1 142 ? 6.926 11.710 9.179 1.00 78.62 142 ALA A O 1
ATOM 1112 N N . PRO A 1 143 ? 6.752 10.372 7.353 1.00 85.56 143 PRO A N 1
ATOM 1113 C CA . PRO A 1 143 ? 5.929 9.352 7.991 1.00 85.56 143 PRO A CA 1
ATOM 1114 C C . PRO A 1 143 ? 6.641 8.753 9.208 1.00 85.56 143 PRO A C 1
ATOM 1116 O O . PRO A 1 143 ? 7.811 8.369 9.125 1.00 85.56 143 PRO A O 1
ATOM 1119 N N . GLU A 1 144 ? 5.929 8.666 10.327 1.00 88.56 144 GLU A N 1
ATOM 1120 C CA . GLU A 1 144 ? 6.389 8.000 11.546 1.00 88.56 144 GLU A CA 1
ATOM 1121 C C . GLU A 1 144 ? 5.970 6.511 11.503 1.00 88.56 144 GLU A C 1
ATOM 1123 O O . GLU A 1 144 ? 4.950 6.178 10.892 1.00 88.56 144 GLU A O 1
ATOM 1128 N N . PRO A 1 145 ? 6.737 5.579 12.101 1.00 89.19 145 PRO A N 1
ATOM 1129 C CA . PRO A 1 145 ? 6.327 4.178 12.185 1.00 89.19 145 PRO A CA 1
ATOM 1130 C C . PRO A 1 145 ? 4.952 4.033 12.847 1.00 89.19 145 PRO A C 1
ATOM 1132 O O . PRO A 1 145 ? 4.666 4.735 13.812 1.00 89.19 145 PRO A O 1
ATOM 1135 N N . TYR A 1 146 ? 4.131 3.112 12.341 1.00 89.06 146 TYR A N 1
ATOM 1136 C CA . TYR A 1 146 ? 2.843 2.762 12.938 1.00 89.06 146 TYR A CA 1
ATOM 1137 C C . TYR A 1 146 ? 2.873 1.315 13.434 1.00 89.06 146 TYR A C 1
ATOM 1139 O O . TYR A 1 146 ? 3.118 0.393 12.652 1.00 89.06 146 TYR A O 1
ATOM 1147 N N . ASP A 1 147 ? 2.591 1.120 14.717 1.00 87.88 147 ASP A N 1
ATOM 1148 C CA . ASP A 1 147 ? 2.443 -0.180 15.362 1.00 87.88 147 ASP A CA 1
ATOM 1149 C C . ASP A 1 147 ? 0.995 -0.360 15.826 1.00 87.88 147 ASP A C 1
ATOM 1151 O O . ASP A 1 147 ? 0.541 0.292 16.761 1.00 87.88 147 ASP A O 1
ATOM 1155 N N . ALA A 1 148 ? 0.259 -1.279 15.201 1.00 85.81 148 ALA A N 1
ATOM 1156 C CA . ALA A 1 148 ? -1.155 -1.486 15.500 1.00 85.81 148 ALA A CA 1
ATOM 1157 C C . ALA A 1 148 ? -1.442 -1.834 16.976 1.00 85.81 148 ALA A C 1
ATOM 1159 O O . ALA A 1 148 ? -2.559 -1.599 17.437 1.00 85.81 148 ALA A O 1
ATOM 1160 N N . GLU A 1 149 ? -0.486 -2.386 17.729 1.00 84.25 149 GLU A N 1
ATOM 1161 C CA . GLU A 1 149 ? -0.673 -2.697 19.151 1.00 84.25 149 GLU A CA 1
ATOM 1162 C C . GLU A 1 149 ? -0.492 -1.467 20.049 1.00 84.25 149 GLU A C 1
ATOM 1164 O O . GLU A 1 149 ? -1.145 -1.360 21.089 1.00 84.25 149 GLU A O 1
ATOM 1169 N N . LEU A 1 150 ? 0.371 -0.530 19.649 1.00 84.94 150 LEU A N 1
ATOM 1170 C CA . LEU A 1 150 ? 0.727 0.652 20.443 1.00 84.94 150 LEU A CA 1
ATOM 1171 C C . LEU A 1 150 ? -0.034 1.911 20.015 1.00 84.94 150 LEU A C 1
ATOM 1173 O O . LEU A 1 150 ? -0.297 2.786 20.839 1.00 84.94 150 LEU A O 1
ATOM 1177 N N . ASP A 1 151 ? -0.389 1.996 18.736 1.00 83.50 151 ASP A N 1
ATOM 1178 C CA . ASP A 1 151 ? -0.883 3.203 18.079 1.00 83.50 151 ASP A CA 1
ATOM 1179 C C . ASP A 1 151 ? -2.397 3.247 17.883 1.00 83.50 151 ASP A C 1
ATOM 1181 O O . ASP A 1 151 ? -2.908 4.244 17.353 1.00 83.50 151 ASP A O 1
ATOM 1185 N N . ALA A 1 152 ? -3.106 2.203 18.320 1.00 81.62 152 ALA A N 1
ATOM 1186 C CA . ALA A 1 152 ? -4.559 2.149 18.304 1.00 81.62 152 ALA A CA 1
ATOM 1187 C C . ALA A 1 152 ? -5.161 3.331 19.079 1.00 81.62 152 ALA A C 1
ATOM 1189 O O . ALA A 1 152 ? -4.766 3.640 20.205 1.00 81.62 152 ALA A O 1
ATOM 1190 N N . LEU A 1 153 ? -6.169 3.980 18.494 1.00 81.56 153 LEU A N 1
ATOM 1191 C CA . LEU A 1 153 ? -6.904 5.038 19.173 1.00 81.56 153 LEU A CA 1
ATOM 1192 C C . LEU A 1 153 ? -7.709 4.447 20.330 1.00 81.56 153 LEU A C 1
ATOM 1194 O O . LEU A 1 153 ? -8.625 3.643 20.133 1.00 81.56 153 LEU A O 1
ATOM 1198 N N . THR A 1 154 ? -7.413 4.902 21.543 1.00 71.75 154 THR A N 1
ATOM 1199 C CA . THR A 1 154 ? -8.229 4.583 22.711 1.00 71.75 154 THR A CA 1
ATOM 1200 C C . THR A 1 154 ? -9.583 5.285 22.582 1.00 71.75 154 THR A C 1
ATOM 1202 O O . THR A 1 154 ? -9.615 6.491 22.317 1.00 71.75 154 THR A O 1
ATOM 1205 N N . PRO A 1 155 ? -10.714 4.587 22.793 1.00 64.94 155 PRO A N 1
ATOM 1206 C CA . PRO A 1 155 ? -12.020 5.233 22.828 1.00 64.94 155 PRO A CA 1
ATOM 1207 C C . PRO A 1 155 ? -12.027 6.355 23.872 1.00 64.94 155 PRO A C 1
ATOM 1209 O O . PRO A 1 155 ? -11.804 6.109 25.059 1.00 64.94 155 PRO A O 1
ATOM 1212 N N . THR A 1 156 ? -12.254 7.596 23.444 1.00 62.78 156 THR A N 1
ATOM 1213 C CA . THR A 1 156 ? -12.331 8.734 24.361 1.00 62.78 156 THR A CA 1
ATOM 1214 C C . THR A 1 156 ? -13.654 8.735 25.123 1.00 62.78 156 THR A C 1
ATOM 1216 O O . THR A 1 156 ? -14.711 8.388 24.590 1.00 62.78 156 THR A O 1
ATOM 1219 N N . ALA A 1 157 ? -13.601 9.134 26.398 1.00 59.72 157 ALA A N 1
ATOM 1220 C CA . ALA A 1 157 ? -14.796 9.343 27.206 1.00 59.72 157 ALA A CA 1
ATOM 1221 C C . ALA A 1 157 ? -15.673 10.456 26.605 1.00 59.72 157 ALA A C 1
ATOM 1223 O O . ALA A 1 157 ? -15.188 11.375 25.940 1.00 59.72 157 ALA A O 1
ATOM 1224 N N . VAL A 1 158 ? -16.982 10.383 26.854 1.00 58.53 158 VAL A N 1
ATOM 1225 C CA . VAL A 1 158 ? -17.940 11.394 26.387 1.00 58.53 158 VAL A CA 1
ATOM 1226 C C . VAL A 1 158 ? -17.546 12.769 26.940 1.00 58.53 158 VAL A C 1
ATOM 1228 O O . VAL A 1 158 ? -17.572 12.970 28.150 1.00 58.53 158 VAL A O 1
ATOM 1231 N N . GLY A 1 159 ? -17.214 13.709 26.050 1.00 60.91 159 GLY A N 1
ATOM 1232 C CA . GLY A 1 159 ? -16.830 15.085 26.396 1.00 60.91 159 GLY A CA 1
ATOM 1233 C C . GLY A 1 159 ? -15.361 15.435 26.134 1.00 60.91 159 GLY A C 1
ATOM 1234 O O . GLY A 1 159 ? -15.030 16.617 26.135 1.00 60.91 159 GLY A O 1
ATOM 1235 N N . GLU A 1 160 ? -14.508 14.449 25.849 1.00 66.88 160 GLU A N 1
ATOM 1236 C CA . GLU A 1 160 ? -13.104 14.672 25.482 1.00 66.88 160 GLU A CA 1
ATOM 1237 C C . GLU A 1 160 ? -12.934 15.015 23.987 1.00 66.88 160 GLU A C 1
ATOM 1239 O O . GLU A 1 160 ? -13.779 14.636 23.161 1.00 66.88 160 GLU A O 1
ATOM 1244 N N . PRO A 1 161 ? -11.842 15.709 23.598 1.00 64.94 161 PRO A N 1
ATOM 1245 C CA . PRO A 1 161 ? -11.541 15.989 22.201 1.00 64.94 161 PRO A CA 1
ATOM 1246 C C . PRO A 1 161 ? -11.497 14.703 21.372 1.00 64.94 161 PRO A C 1
ATOM 1248 O O . PRO A 1 161 ? -10.890 13.703 21.761 1.00 64.94 161 PRO A O 1
ATOM 1251 N N . LYS A 1 162 ? -12.132 14.737 20.197 1.00 69.88 162 LYS A N 1
ATOM 1252 C CA . LYS A 1 162 ? -12.093 13.624 19.248 1.00 69.88 162 LYS A CA 1
ATOM 1253 C C . LYS A 1 162 ? -10.655 13.425 18.777 1.00 69.88 162 LYS A C 1
ATOM 1255 O O . LYS A 1 162 ? -10.088 14.327 18.166 1.00 69.88 162 LYS A O 1
ATOM 1260 N N . GLN A 1 163 ? -10.091 12.252 19.042 1.00 75.75 163 GLN A N 1
ATOM 1261 C CA . GLN A 1 163 ? -8.791 11.885 18.496 1.00 75.75 163 GLN A CA 1
ATOM 1262 C C . GLN A 1 163 ? -8.967 11.354 17.074 1.00 75.75 163 GLN A C 1
ATOM 1264 O O . GLN A 1 163 ? -9.857 10.537 16.805 1.00 75.75 163 GLN A O 1
ATOM 1269 N N . THR A 1 164 ? -8.119 11.845 16.179 1.00 82.19 164 THR A N 1
ATOM 1270 C CA . THR A 1 164 ? -7.998 11.383 14.799 1.00 82.19 164 THR A CA 1
ATOM 1271 C C . THR A 1 164 ? -6.537 11.117 14.498 1.00 82.19 164 THR A C 1
ATOM 1273 O O . THR A 1 164 ? -5.670 11.838 14.993 1.00 82.19 164 THR A O 1
ATOM 1276 N N . LYS A 1 165 ? -6.278 10.106 13.677 1.00 84.75 165 LYS A N 1
ATOM 1277 C CA . LYS A 1 165 ? -4.938 9.765 13.206 1.00 84.75 165 LYS A CA 1
ATOM 1278 C C . LYS A 1 165 ? -5.014 9.481 11.717 1.00 84.75 165 LYS A C 1
ATOM 1280 O O . LYS A 1 165 ? -5.863 8.700 11.300 1.00 84.75 165 LYS A O 1
ATOM 1285 N N . ASP A 1 166 ? -4.156 10.110 10.934 1.00 87.00 166 ASP A N 1
ATOM 1286 C CA . ASP A 1 166 ? -4.042 9.815 9.512 1.00 87.00 166 ASP A CA 1
ATOM 1287 C C . ASP A 1 166 ? -2.931 8.786 9.324 1.00 87.00 166 ASP A C 1
ATOM 1289 O O . ASP A 1 166 ? -1.803 8.980 9.777 1.00 87.00 166 ASP A O 1
ATOM 12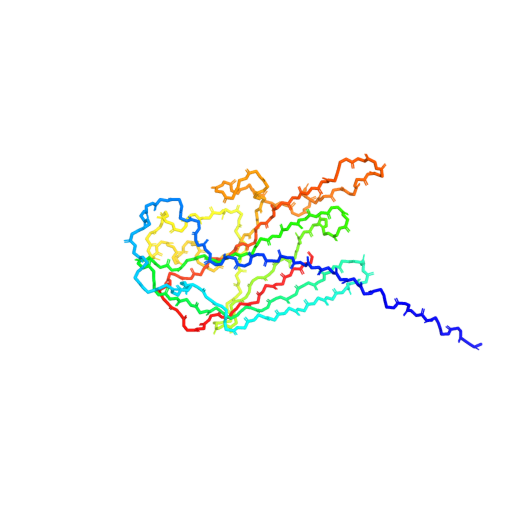93 N N . VAL A 1 167 ? -3.260 7.679 8.668 1.00 89.12 167 VAL A N 1
ATOM 1294 C CA . VAL A 1 167 ? -2.332 6.582 8.398 1.00 89.12 167 VAL A CA 1
ATOM 1295 C C . VAL A 1 167 ? -2.237 6.321 6.907 1.00 89.12 167 VAL A C 1
ATOM 1297 O O . VAL A 1 167 ? -3.223 6.413 6.175 1.00 89.12 167 VAL A O 1
ATOM 1300 N N . GLU A 1 168 ? -1.046 5.969 6.451 1.00 90.94 168 GLU A N 1
ATOM 1301 C CA . GLU A 1 168 ? -0.778 5.593 5.070 1.00 90.94 168 GLU A CA 1
ATOM 1302 C C . GLU A 1 168 ? -0.365 4.128 4.998 1.00 90.94 168 GLU A C 1
ATOM 1304 O O . GLU A 1 168 ? 0.535 3.704 5.716 1.00 90.94 168 GLU A O 1
ATOM 1309 N N . ILE A 1 169 ? -0.992 3.367 4.101 1.00 92.75 169 ILE A N 1
ATOM 1310 C CA . ILE A 1 169 ? -0.542 2.036 3.697 1.00 92.75 169 ILE A CA 1
ATOM 1311 C C . ILE A 1 169 ? 0.052 2.155 2.299 1.00 92.75 169 ILE A C 1
ATOM 1313 O O . ILE A 1 169 ? -0.683 2.359 1.328 1.00 92.75 169 ILE A O 1
ATOM 1317 N N . GLY A 1 170 ? 1.369 2.013 2.191 1.00 92.81 170 GLY A N 1
ATOM 1318 C CA . GLY A 1 170 ? 2.094 2.089 0.926 1.00 92.81 170 GLY A CA 1
ATOM 1319 C C . GLY A 1 170 ? 2.649 0.740 0.486 1.00 92.81 170 GLY A C 1
ATOM 1320 O O . GLY A 1 170 ? 2.969 -0.114 1.307 1.00 92.81 170 GLY A O 1
A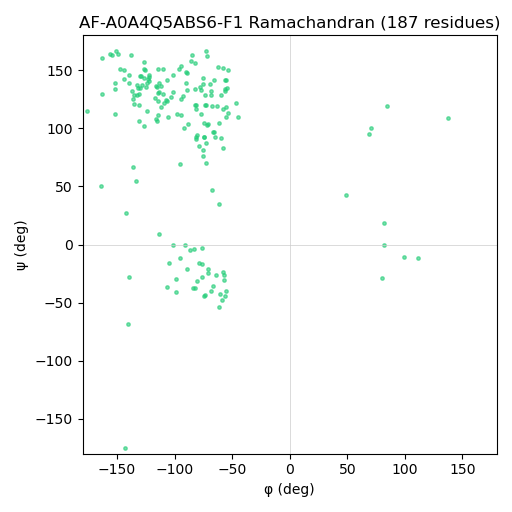TOM 1321 N N . TRP A 1 171 ? 2.794 0.535 -0.821 1.00 95.25 171 TRP A N 1
ATOM 1322 C CA . TRP A 1 171 ? 3.497 -0.614 -1.384 1.00 95.25 171 TRP A CA 1
ATOM 1323 C C . TRP A 1 171 ? 4.362 -0.240 -2.586 1.00 95.25 171 TRP A C 1
ATOM 1325 O O . TRP A 1 171 ? 3.990 0.545 -3.460 1.00 95.25 171 TRP A O 1
ATOM 1335 N N . ASN A 1 172 ? 5.548 -0.839 -2.625 1.00 95.25 172 ASN A N 1
ATOM 1336 C CA . ASN A 1 172 ? 6.607 -0.529 -3.571 1.00 95.25 172 ASN A CA 1
ATOM 1337 C C . ASN A 1 172 ? 6.537 -1.480 -4.770 1.00 95.25 172 ASN A C 1
ATOM 1339 O O . ASN A 1 172 ? 6.806 -2.675 -4.653 1.00 95.25 172 ASN A O 1
ATOM 1343 N N . ILE A 1 173 ? 6.185 -0.971 -5.943 1.00 95.25 173 ILE A N 1
ATOM 1344 C CA . ILE A 1 173 ? 6.181 -1.725 -7.200 1.00 95.25 173 ILE A CA 1
ATOM 1345 C C . ILE A 1 173 ? 7.572 -1.703 -7.851 1.00 95.25 173 ILE A C 1
ATOM 1347 O O . ILE A 1 173 ? 8.362 -0.798 -7.572 1.00 95.25 173 ILE A O 1
ATOM 1351 N N . PRO A 1 174 ? 7.905 -2.661 -8.733 1.00 95.62 174 PRO A N 1
ATOM 1352 C CA . PRO A 1 174 ? 9.087 -2.538 -9.578 1.00 95.62 174 PRO A CA 1
ATOM 1353 C C . PRO A 1 174 ? 9.075 -1.217 -10.353 1.00 95.62 174 PRO A C 1
ATOM 1355 O O . PRO A 1 174 ? 8.008 -0.706 -10.699 1.00 95.62 174 PRO A O 1
ATOM 1358 N N . SER A 1 175 ? 10.256 -0.685 -10.653 1.00 94.62 175 SER A N 1
ATOM 1359 C CA . SER A 1 175 ? 10.412 0.534 -11.440 1.00 94.62 175 SER A CA 1
ATOM 1360 C C . SER A 1 175 ? 9.698 0.382 -12.784 1.00 94.62 175 SER A C 1
ATOM 1362 O O . SER A 1 175 ? 10.100 -0.408 -13.639 1.00 94.62 175 SER A O 1
ATOM 1364 N N . THR A 1 176 ? 8.594 1.108 -12.941 1.00 92.38 176 THR A N 1
ATOM 1365 C CA . THR A 1 176 ? 7.635 0.922 -14.030 1.00 92.38 176 THR A CA 1
ATOM 1366 C C . THR A 1 176 ? 7.473 2.232 -14.782 1.00 92.38 176 THR A C 1
ATOM 1368 O O . THR A 1 176 ? 6.965 3.201 -14.234 1.00 92.38 176 THR A O 1
ATOM 1371 N N . ALA A 1 177 ? 7.866 2.294 -16.054 1.00 91.38 177 ALA A N 1
ATOM 1372 C CA . ALA A 1 177 ? 7.686 3.512 -16.850 1.00 91.38 177 ALA A CA 1
ATOM 1373 C C . ALA A 1 177 ? 6.200 3.803 -17.141 1.00 91.38 177 ALA A C 1
ATOM 1375 O O . ALA A 1 177 ? 5.758 4.950 -17.099 1.00 91.38 177 ALA A O 1
ATOM 1376 N N . SER A 1 178 ? 5.426 2.756 -17.433 1.00 91.88 178 SER A N 1
ATOM 1377 C CA . SER A 1 178 ? 3.984 2.816 -17.681 1.00 91.88 178 SER A CA 1
ATOM 1378 C C . SER A 1 178 ? 3.369 1.423 -17.571 1.00 91.88 178 SER A C 1
ATOM 1380 O O . SER A 1 178 ? 4.080 0.427 -17.692 1.00 91.88 178 SER A O 1
ATOM 1382 N N . ALA A 1 179 ? 2.056 1.359 -17.371 1.00 92.56 179 ALA A N 1
ATOM 1383 C CA . ALA A 1 179 ? 1.282 0.125 -17.368 1.00 92.56 179 ALA A CA 1
ATOM 1384 C C . ALA A 1 179 ? -0.153 0.432 -17.809 1.00 92.56 179 ALA A C 1
ATOM 1386 O O . ALA A 1 179 ? -0.759 1.396 -17.345 1.00 92.56 179 ALA A O 1
ATOM 1387 N N . SER A 1 180 ? -0.718 -0.371 -18.709 1.00 93.00 180 SER A N 1
ATOM 1388 C CA . SER A 1 180 ? -2.135 -0.251 -19.084 1.00 93.00 180 SER A CA 1
ATOM 1389 C C . SER A 1 180 ? -3.072 -0.824 -18.018 1.00 93.00 180 SER A C 1
ATOM 1391 O O . SER A 1 180 ? -4.206 -0.363 -17.899 1.00 93.00 180 SER A O 1
ATOM 1393 N N . SER A 1 181 ? -2.585 -1.805 -17.261 1.00 94.06 181 SER A N 1
ATOM 1394 C CA . SER A 1 181 ? -3.261 -2.458 -16.146 1.00 94.06 181 SER A CA 1
ATOM 1395 C C . SER A 1 181 ? -2.207 -2.960 -15.162 1.00 94.06 181 SER A C 1
ATOM 1397 O O . SER A 1 181 ? -1.162 -3.474 -15.571 1.00 94.06 181 SER A O 1
ATOM 1399 N N . MET A 1 182 ? -2.477 -2.790 -13.874 1.00 94.69 182 MET A N 1
ATOM 1400 C CA . MET A 1 182 ? -1.697 -3.356 -12.782 1.00 94.69 182 MET A CA 1
ATOM 1401 C C . MET A 1 182 ? -2.637 -3.545 -11.601 1.00 94.69 182 MET A C 1
ATOM 1403 O O . MET A 1 182 ? -3.156 -2.577 -11.045 1.00 94.69 182 MET A O 1
ATOM 1407 N N . ARG A 1 183 ? -2.901 -4.802 -11.258 1.00 96.56 183 ARG A N 1
ATOM 1408 C CA . ARG A 1 183 ? -3.971 -5.169 -10.337 1.00 96.56 183 ARG A CA 1
ATOM 1409 C C . ARG A 1 183 ? -3.423 -5.516 -8.965 1.00 96.56 183 ARG A C 1
ATOM 1411 O O . ARG A 1 183 ? -2.580 -6.400 -8.859 1.00 96.56 183 ARG A O 1
ATOM 1418 N N . PHE A 1 184 ? -3.947 -4.884 -7.921 1.00 96.25 184 PHE A N 1
ATOM 1419 C CA . PHE A 1 184 ? -3.568 -5.156 -6.535 1.00 96.25 184 PHE A CA 1
ATOM 1420 C C . PHE A 1 184 ? -4.779 -5.458 -5.678 1.00 96.25 184 PHE A C 1
ATOM 1422 O O . PHE A 1 184 ? -5.819 -4.826 -5.835 1.00 96.25 184 PHE A O 1
ATOM 1429 N N . GLU A 1 185 ? -4.610 -6.378 -4.740 1.00 97.00 185 GLU A N 1
ATOM 1430 C CA . GLU A 1 185 ? -5.519 -6.596 -3.625 1.00 97.00 185 GLU A CA 1
ATOM 1431 C C . GLU A 1 185 ? -4.861 -6.091 -2.337 1.00 97.00 185 GLU A C 1
ATOM 1433 O O . GLU A 1 185 ? -3.757 -6.517 -1.996 1.00 97.00 185 GLU A O 1
ATOM 1438 N N . LEU A 1 186 ? -5.546 -5.189 -1.636 1.00 95.50 186 LEU A N 1
ATOM 1439 C CA . LEU A 1 186 ? -5.251 -4.786 -0.266 1.00 95.50 186 LEU A CA 1
ATOM 1440 C C . LEU A 1 186 ? -6.319 -5.394 0.634 1.00 95.50 186 LEU A C 1
ATOM 1442 O O . LEU A 1 186 ? -7.506 -5.134 0.447 1.00 95.50 186 LEU A O 1
ATOM 1446 N N . SER A 1 187 ? -5.907 -6.170 1.627 1.00 95.19 187 SER A N 1
ATOM 1447 C CA . SER A 1 187 ? -6.800 -6.624 2.687 1.00 95.19 187 SER A CA 1
ATOM 1448 C C . SER A 1 187 ? -6.272 -6.203 4.047 1.00 95.19 187 SER A C 1
ATOM 1450 O O . SER A 1 187 ? -5.065 -6.202 4.246 1.00 95.19 187 SER A O 1
ATOM 1452 N N . MET A 1 188 ? -7.172 -5.836 4.953 1.00 94.06 188 MET A N 1
ATOM 1453 C CA . MET A 1 188 ? -6.869 -5.358 6.303 1.00 94.06 188 MET A CA 1
ATOM 1454 C C . MET A 1 188 ? -8.072 -5.599 7.219 1.00 94.06 188 MET A C 1
ATOM 1456 O O . MET A 1 188 ? -9.175 -5.860 6.721 1.00 94.06 188 MET A O 1
ATOM 1460 N N . THR A 1 189 ? -7.849 -5.525 8.525 1.00 89.94 189 THR A N 1
ATOM 1461 C CA . THR A 1 189 ? -8.878 -5.593 9.569 1.00 89.94 189 THR A CA 1
ATOM 1462 C C . THR A 1 189 ? -8.918 -4.280 10.344 1.00 89.94 189 THR A C 1
ATOM 1464 O O . THR A 1 189 ? -7.832 -3.680 10.519 1.00 89.94 189 THR A O 1
#

Foldseek 3Di:
DDDPPPPPPPPPPDPQVWPWDLDQPPPDDDPPDPDDPDDQKDWPDKDKDWDQDPVRDIKIKIKTKMWGAADPFFRWKTKTKGKAWLVRHQFKAPKWKAWPPVRQTAAEDQDDDRPVVDDLVCSQVPAARYKAKFWQQPHPVDTHGDDRVPRGHDNDDPPDDIDMTMMMIMHTHRGHRTDRIIMMMIIID

Organism: NCBI:txid31954

InterPro domains:
  IPR018702 Domain of unknown function DUF2207 [PF09972] (44-124)

Solvent-accessible surface area (backbone atoms only — not comparable to full-atom values): 11344 Å² total; per-residue (Å²): 140,77,89,80,74,80,76,75,80,76,81,78,82,72,79,79,66,59,59,70,52,68,57,73,87,72,87,74,86,75,101,78,76,83,79,72,96,64,76,50,52,48,68,80,46,77,49,79,48,76,45,78,44,98,90,72,48,51,41,35,40,35,38,39,26,35,26,38,47,69,70,96,56,61,45,36,57,40,40,37,36,42,74,33,27,54,92,79,38,39,61,64,42,81,71,45,45,30,35,68,74,80,67,48,72,40,43,83,42,89,67,90,77,64,72,83,83,43,56,64,66,56,34,42,74,74,47,34,51,27,27,37,55,25,36,30,68,90,30,84,89,60,59,39,79,54,46,58,89,80,64,41,50,70,73,67,62,95,88,57,80,86,59,70,44,34,35,36,44,35,37,25,45,55,68,31,57,56,35,86,66,49,33,36,37,44,33,33,55